Protein AF-A0A3N5F670-F1 (afdb_monomer)

Radius of gyration: 28.15 Å; Cα contacts (8 Å, |Δi|>4): 250; chains: 1; bounding box: 84×38×77 Å

Secondary structure (DSSP, 8-state):
--SS--SHHHHHHHHHHH--TT--EEEEHHHHHIIIII-TT--SSS----TTHHHHHHHHTTT-EEEEEE-EEEEEE-TTSSEEEE-TTSSS--HHHHHHHHHHHS--SSS--EEP-TT-TTHHHHHHHHHHHHHHHHHHHH-S-HHHHHHTTPPP-PPPPPPPPP----PPPP-PPP------------

Structure (mmCIF, N/CA/C/O backbone):
data_AF-A0A3N5F670-F1
#
_entry.id   AF-A0A3N5F670-F1
#
loop_
_atom_site.group_PDB
_atom_site.id
_atom_site.type_symbol
_atom_site.label_atom_id
_atom_site.label_alt_id
_atom_site.label_comp_id
_atom_site.label_asym_id
_atom_site.label_entity_id
_atom_site.label_seq_id
_atom_site.pdbx_PDB_ins_code
_atom_site.Cartn_x
_atom_site.Cartn_y
_atom_site.Cartn_z
_atom_site.occupancy
_atom_site.B_iso_or_equiv
_atom_site.auth_seq_id
_atom_site.auth_comp_id
_atom_site.auth_asym_id
_atom_site.auth_atom_id
_atom_site.pdbx_PDB_model_num
ATOM 1 N N . PRO A 1 1 ? -5.999 4.913 -9.124 1.00 81.12 1 PRO A N 1
ATOM 2 C CA . PRO A 1 1 ? -6.922 3.751 -9.182 1.00 81.12 1 PRO A CA 1
ATOM 3 C C . PRO A 1 1 ? -8.185 4.103 -9.971 1.00 81.12 1 PRO A C 1
ATOM 5 O O . PRO A 1 1 ? -8.549 5.274 -10.029 1.00 81.12 1 PRO A O 1
ATOM 8 N N . GLY A 1 2 ? -8.839 3.111 -10.578 1.00 83.31 2 GLY A N 1
ATOM 9 C CA . GLY A 1 2 ? -10.04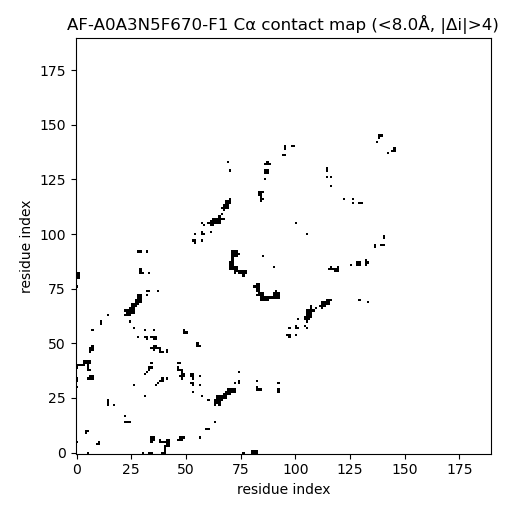2 3.313 -11.395 1.00 83.31 2 GLY A CA 1
ATOM 10 C C . GLY A 1 2 ? -11.355 3.506 -10.623 1.00 83.31 2 GLY A C 1
ATOM 11 O O . GLY A 1 2 ? -12.417 3.405 -11.230 1.00 83.31 2 GLY A O 1
ATOM 12 N N . PHE A 1 3 ? -11.307 3.747 -9.310 1.00 88.19 3 PHE A N 1
ATOM 13 C CA . PHE A 1 3 ? -12.486 3.772 -8.437 1.00 88.19 3 PHE A CA 1
ATOM 14 C C . PHE A 1 3 ? -13.116 5.161 -8.318 1.00 88.19 3 PHE A C 1
ATOM 16 O O . PHE A 1 3 ? -12.496 6.167 -8.661 1.00 88.19 3 PHE A O 1
ATOM 23 N N . VAL A 1 4 ? -14.352 5.206 -7.815 1.00 89.31 4 VAL A N 1
ATOM 24 C CA . VAL A 1 4 ? -15.093 6.455 -7.573 1.00 89.31 4 VAL A CA 1
ATOM 25 C C . VAL A 1 4 ? -14.625 7.180 -6.302 1.00 89.31 4 VAL A C 1
ATOM 27 O O . VAL A 1 4 ? -14.579 8.404 -6.283 1.00 89.31 4 VAL A O 1
ATOM 30 N N . PHE A 1 5 ? -14.201 6.441 -5.270 1.00 94.06 5 PHE A N 1
ATOM 31 C CA . PHE A 1 5 ? -13.727 6.996 -3.997 1.00 94.06 5 PHE A CA 1
ATOM 32 C C . PHE A 1 5 ? -12.209 6.827 -3.870 1.00 94.06 5 PHE A C 1
ATOM 34 O O . PHE A 1 5 ? -11.727 5.778 -3.449 1.00 94.06 5 PHE A O 1
ATOM 41 N N . ASN A 1 6 ? -11.452 7.859 -4.256 1.00 95.94 6 ASN A N 1
ATOM 42 C CA . ASN A 1 6 ? -9.979 7.851 -4.202 1.00 95.94 6 ASN A CA 1
ATOM 43 C C . ASN A 1 6 ? -9.392 8.858 -3.196 1.00 95.94 6 ASN A C 1
ATOM 45 O O . ASN A 1 6 ? -8.169 8.956 -3.067 1.00 95.94 6 ASN A O 1
ATOM 49 N N . ARG A 1 7 ? -10.225 9.654 -2.511 1.00 96.56 7 ARG A N 1
ATOM 50 C CA . ARG A 1 7 ? -9.743 10.594 -1.490 1.00 96.56 7 ARG A CA 1
ATOM 51 C C . ARG A 1 7 ? -9.461 9.836 -0.190 1.00 96.56 7 ARG A C 1
ATOM 53 O O . ARG A 1 7 ? -10.305 9.034 0.212 1.00 96.56 7 ARG A O 1
ATOM 60 N N . PRO A 1 8 ? -8.325 10.074 0.493 1.00 96.38 8 PRO A N 1
ATOM 61 C CA . PRO A 1 8 ? -8.057 9.464 1.794 1.00 96.38 8 PRO A CA 1
ATOM 62 C C . PRO A 1 8 ? -9.188 9.686 2.809 1.00 96.38 8 PRO A C 1
ATOM 64 O O . PRO A 1 8 ? -9.566 8.742 3.499 1.00 96.38 8 PRO A O 1
ATOM 67 N N . SER A 1 9 ? -9.751 10.896 2.872 1.00 96.06 9 SER A N 1
ATOM 68 C CA . SER A 1 9 ? -10.916 11.221 3.703 1.00 96.06 9 SER A CA 1
ATOM 69 C C . SER A 1 9 ? -12.144 10.370 3.369 1.00 96.06 9 SER A C 1
ATOM 71 O O . SER A 1 9 ? -12.668 9.722 4.269 1.00 96.06 9 SER A O 1
ATOM 73 N N . ASP A 1 10 ? -12.547 10.289 2.097 1.00 96.31 10 ASP A N 1
ATOM 74 C CA . ASP A 1 10 ? -13.691 9.468 1.668 1.00 96.31 10 ASP A CA 1
ATOM 75 C C . ASP A 1 10 ? -13.513 7.998 2.064 1.00 96.31 10 ASP A C 1
ATOM 77 O O . ASP A 1 10 ? -14.427 7.383 2.608 1.00 96.31 10 ASP A O 1
ATOM 81 N N . ILE A 1 11 ? -12.324 7.432 1.823 1.00 96.50 11 ILE A N 1
ATOM 82 C CA . ILE A 1 11 ? -12.015 6.034 2.152 1.00 96.50 11 ILE A CA 1
ATOM 83 C C . ILE A 1 11 ? -12.201 5.789 3.655 1.00 96.50 11 ILE A C 1
ATOM 85 O O . ILE A 1 11 ? -12.859 4.825 4.048 1.00 96.50 11 ILE A O 1
ATOM 89 N N . VAL A 1 12 ? -11.655 6.670 4.499 1.00 97.31 12 VAL A N 1
ATOM 90 C CA . VAL A 1 12 ? -11.791 6.571 5.960 1.00 97.31 12 VAL A CA 1
ATOM 91 C C . VAL A 1 12 ? -13.253 6.723 6.378 1.00 97.31 12 VAL A C 1
ATOM 93 O O . VAL A 1 12 ? -13.760 5.880 7.117 1.00 97.31 12 VAL A O 1
ATOM 96 N N . SER A 1 13 ? -13.955 7.734 5.861 1.00 97.25 13 SER A N 1
ATOM 97 C CA . SER A 1 13 ? -15.355 7.999 6.196 1.00 97.25 13 SER A CA 1
ATOM 98 C C . SER A 1 13 ? -16.289 6.862 5.789 1.00 97.25 13 SER A C 1
ATOM 100 O O . SER A 1 13 ? -17.207 6.553 6.540 1.00 97.25 13 SER A O 1
ATOM 102 N N . ILE A 1 14 ? -16.058 6.195 4.654 1.00 97.19 14 ILE A N 1
ATOM 103 C CA . ILE A 1 14 ? -16.858 5.032 4.236 1.00 97.19 14 ILE A CA 1
ATOM 104 C C . ILE A 1 14 ? -16.688 3.880 5.228 1.00 97.19 14 ILE A C 1
ATOM 106 O O . ILE A 1 14 ? -17.676 3.300 5.679 1.00 97.19 14 ILE A O 1
ATOM 110 N N . VAL A 1 15 ? -15.444 3.555 5.592 1.00 97.25 15 VAL A N 1
ATOM 111 C CA . VAL A 1 15 ? -15.161 2.474 6.548 1.00 97.25 15 VAL A CA 1
ATOM 112 C C . VAL A 1 15 ? -15.775 2.782 7.918 1.00 97.25 15 VAL A C 1
ATOM 114 O O . VAL A 1 15 ? -16.351 1.897 8.549 1.00 97.25 15 VAL A O 1
ATOM 117 N N . GLU A 1 16 ? -15.702 4.038 8.359 1.00 97.44 16 GLU A N 1
ATOM 118 C CA . GLU A 1 16 ? -16.303 4.500 9.614 1.00 97.44 16 GLU A CA 1
ATOM 119 C C . GLU A 1 16 ? -17.826 4.467 9.601 1.00 97.44 16 GLU A C 1
ATOM 121 O O . GLU A 1 16 ? -18.429 3.971 10.551 1.00 97.44 16 GLU A O 1
ATOM 126 N N . ALA A 1 17 ? -18.442 4.961 8.527 1.00 98.25 17 ALA A N 1
ATOM 127 C CA . ALA A 1 17 ? -19.890 5.039 8.399 1.00 98.25 17 ALA A CA 1
ATOM 128 C C . ALA A 1 17 ? -20.543 3.653 8.368 1.00 98.25 17 ALA A C 1
ATOM 130 O O . ALA A 1 17 ? -21.628 3.481 8.919 1.00 98.25 17 ALA A O 1
ATOM 131 N N . VAL A 1 18 ? -19.893 2.660 7.750 1.00 97.69 18 VAL A N 1
ATOM 132 C CA . VAL A 1 18 ? -20.400 1.280 7.762 1.00 97.69 18 VAL A CA 1
ATOM 133 C C . VAL A 1 18 ? -20.278 0.662 9.156 1.00 97.69 18 VAL A C 1
ATOM 135 O O . VAL A 1 18 ? -21.216 0.014 9.614 1.00 97.69 18 VAL A O 1
ATOM 138 N N . GLY A 1 19 ? -19.136 0.833 9.833 1.00 95.12 19 GLY A N 1
ATOM 139 C CA . GLY A 1 19 ? -18.974 0.481 11.251 1.00 95.12 19 GLY A CA 1
ATOM 140 C C . GLY A 1 19 ? -19.213 -0.994 11.620 1.00 95.12 19 GLY A C 1
ATOM 141 O O . GLY A 1 19 ? -19.378 -1.316 12.798 1.00 95.12 19 GLY A O 1
ATOM 142 N N . ALA A 1 20 ? -19.252 -1.905 10.644 1.00 95.44 20 ALA A N 1
ATOM 143 C CA . ALA A 1 20 ? -19.544 -3.319 10.862 1.00 95.44 20 ALA A CA 1
ATOM 144 C C . ALA A 1 20 ? -18.266 -4.127 11.132 1.00 95.44 20 ALA A C 1
ATOM 146 O O . ALA A 1 20 ? -17.247 -3.936 10.477 1.00 95.44 20 ALA A O 1
ATOM 147 N N . LYS A 1 21 ? -18.331 -5.095 12.057 1.00 91.44 21 LYS A N 1
ATOM 148 C CA . LYS A 1 21 ? -17.167 -5.907 12.478 1.00 91.44 21 LYS A CA 1
ATOM 149 C C . LYS A 1 21 ? -16.508 -6.706 11.345 1.00 91.44 21 LYS A C 1
ATOM 151 O O . LYS A 1 21 ? -15.336 -7.044 11.442 1.00 91.44 21 LYS A O 1
ATOM 156 N N . ASN A 1 22 ? -17.269 -7.054 10.313 1.00 92.44 22 ASN A N 1
ATOM 157 C CA . ASN A 1 22 ? -16.827 -7.825 9.150 1.00 92.44 22 ASN A CA 1
ATOM 158 C C . ASN A 1 22 ? -16.598 -6.952 7.906 1.00 92.44 22 ASN A C 1
ATOM 160 O O . ASN A 1 22 ? -16.361 -7.487 6.825 1.00 92.44 22 ASN A O 1
ATOM 164 N N . PHE A 1 23 ? -16.676 -5.629 8.048 1.00 95.81 23 PHE A N 1
ATOM 165 C CA . PHE A 1 23 ? -16.393 -4.678 6.986 1.00 95.81 23 PHE A CA 1
ATOM 166 C C . PHE A 1 23 ? -15.094 -3.931 7.290 1.00 95.81 23 PHE A C 1
ATOM 168 O O . PHE A 1 23 ? -14.841 -3.533 8.423 1.00 95.81 23 PHE A O 1
ATOM 175 N N . GLY A 1 24 ? -14.262 -3.740 6.273 1.00 96.19 24 GLY A N 1
ATOM 176 C CA . GLY A 1 24 ? -12.963 -3.098 6.411 1.00 96.19 24 GLY A CA 1
ATOM 177 C C . GLY A 1 24 ? -12.367 -2.742 5.057 1.00 96.19 24 GLY A C 1
ATOM 178 O O . GLY A 1 24 ? -12.929 -3.069 4.010 1.00 96.19 24 GLY A O 1
ATOM 179 N N . ALA A 1 25 ? -11.231 -2.055 5.090 1.00 97.25 25 ALA A N 1
ATOM 180 C CA . ALA A 1 25 ? -10.478 -1.705 3.899 1.00 97.25 25 ALA A CA 1
ATOM 181 C C . ALA A 1 25 ? -9.542 -2.847 3.485 1.00 97.25 25 ALA A C 1
ATOM 183 O O . ALA A 1 25 ? -8.769 -3.359 4.297 1.00 97.25 25 ALA A O 1
ATOM 184 N N . MET A 1 26 ? -9.538 -3.166 2.192 1.00 97.12 26 MET A N 1
ATOM 185 C CA . MET A 1 26 ? -8.423 -3.875 1.576 1.00 97.12 26 MET A CA 1
ATOM 186 C C . MET A 1 26 ? -7.329 -2.858 1.258 1.00 97.12 26 MET A C 1
ATOM 188 O O . MET A 1 26 ? -7.517 -1.975 0.421 1.00 97.12 26 MET A O 1
ATOM 192 N N . TYR A 1 27 ? -6.195 -2.964 1.942 1.00 98.00 27 TYR A N 1
ATOM 193 C CA . TYR A 1 27 ? -5.083 -2.050 1.745 1.00 98.00 27 TYR A CA 1
ATOM 194 C C . TYR A 1 27 ? -4.163 -2.571 0.639 1.00 98.00 27 TYR A C 1
ATOM 196 O O . TYR A 1 27 ? -3.343 -3.458 0.876 1.00 98.00 27 TYR A O 1
ATOM 204 N N . ASP A 1 28 ? -4.303 -2.013 -0.561 1.00 97.81 28 ASP A N 1
ATOM 205 C CA . ASP A 1 28 ? -3.384 -2.226 -1.681 1.00 97.81 28 ASP A CA 1
ATOM 206 C C . ASP A 1 28 ? -2.318 -1.120 -1.716 1.00 97.81 28 ASP A C 1
ATOM 208 O O . ASP A 1 28 ? -2.646 0.070 -1.731 1.00 97.81 28 ASP A O 1
ATOM 212 N N . THR A 1 29 ? -1.031 -1.483 -1.715 1.00 98.06 29 THR A N 1
ATOM 213 C CA . THR A 1 29 ? 0.064 -0.499 -1.642 1.00 98.06 29 THR A CA 1
ATOM 214 C C . THR A 1 29 ? 0.142 0.414 -2.864 1.00 98.06 29 THR A C 1
ATOM 216 O O . THR A 1 29 ? 0.437 1.601 -2.714 1.00 98.06 29 THR A O 1
ATOM 219 N N . CYS A 1 30 ? -0.155 -0.094 -4.058 1.00 97.25 30 CYS A N 1
ATOM 220 C CA . CYS A 1 30 ? -0.154 0.691 -5.287 1.00 97.25 30 CYS A CA 1
ATOM 221 C C . CYS A 1 30 ? -1.314 1.689 -5.290 1.00 97.25 30 CYS A C 1
ATOM 223 O O . CYS A 1 30 ? -1.123 2.887 -5.503 1.00 97.25 30 CYS A O 1
ATOM 225 N N . HIS A 1 31 ? -2.517 1.244 -4.944 1.00 97.12 31 HIS A N 1
ATOM 226 C CA . HIS A 1 31 ? -3.672 2.120 -4.858 1.00 97.12 31 HIS A CA 1
ATOM 227 C C . HIS A 1 31 ? -3.559 3.136 -3.726 1.00 97.12 31 HIS A C 1
ATOM 229 O O . HIS A 1 31 ? -3.881 4.302 -3.941 1.00 97.12 31 HIS A O 1
ATOM 235 N N . ALA A 1 32 ? -3.039 2.748 -2.563 1.00 97.75 32 ALA A N 1
ATOM 236 C CA . ALA A 1 32 ? -2.788 3.682 -1.473 1.00 97.75 32 ALA A CA 1
ATOM 237 C C . ALA A 1 32 ? -1.769 4.762 -1.869 1.00 97.75 32 ALA A C 1
ATOM 239 O O . ALA A 1 32 ? -1.972 5.932 -1.540 1.00 97.75 32 ALA A O 1
ATOM 240 N N . TYR A 1 33 ? -0.720 4.410 -2.625 1.00 98.06 33 TYR A N 1
ATOM 241 C CA . TYR A 1 33 ? 0.208 5.387 -3.202 1.00 98.06 33 TYR A CA 1
ATOM 242 C C . TYR A 1 33 ? -0.525 6.352 -4.144 1.00 98.06 33 TYR A C 1
ATOM 244 O O . TYR A 1 33 ? -0.442 7.572 -3.995 1.00 98.06 33 TYR A O 1
ATOM 252 N N . MET A 1 34 ? -1.326 5.823 -5.068 1.00 97.62 34 MET A N 1
ATOM 253 C CA . MET A 1 34 ? -2.062 6.654 -6.021 1.00 97.62 34 MET A CA 1
ATOM 254 C C . MET A 1 34 ? -3.111 7.554 -5.355 1.00 97.62 34 MET A C 1
ATOM 256 O O . MET A 1 34 ? -3.308 8.682 -5.801 1.00 97.62 34 MET A O 1
ATOM 260 N N . CYS A 1 35 ? -3.763 7.099 -4.284 1.00 97.38 35 CYS A N 1
ATOM 261 C CA . CYS A 1 35 ? -4.741 7.891 -3.538 1.00 97.38 35 CYS A CA 1
ATOM 262 C C . CYS A 1 35 ? -4.077 8.953 -2.658 1.00 97.38 35 CYS A C 1
ATOM 264 O O . CYS A 1 35 ? -4.464 10.114 -2.708 1.00 97.38 35 CYS A O 1
ATOM 266 N N . ALA A 1 36 ? -3.088 8.576 -1.846 1.00 97.38 36 ALA A N 1
ATOM 267 C CA . ALA A 1 36 ? -2.577 9.437 -0.781 1.00 97.38 36 ALA A CA 1
ATOM 268 C C . ALA A 1 36 ? -1.303 10.213 -1.148 1.00 97.38 36 ALA A C 1
ATOM 270 O O . ALA A 1 36 ? -1.009 11.211 -0.493 1.00 97.38 36 ALA A O 1
ATOM 271 N N . VAL A 1 37 ? -0.550 9.779 -2.165 1.00 97.25 37 VAL A N 1
ATOM 272 C CA . VAL A 1 37 ? 0.664 10.469 -2.646 1.00 97.25 37 VAL A CA 1
ATOM 273 C C . VAL A 1 37 ? 0.380 11.237 -3.931 1.00 97.25 37 VAL A C 1
ATOM 275 O O . VAL A 1 37 ? 0.709 12.416 -4.016 1.00 97.25 37 VAL A O 1
ATOM 278 N N . VAL A 1 38 ? -0.246 10.590 -4.919 1.00 97.19 38 VAL A N 1
ATOM 279 C CA . VAL A 1 38 ? -0.506 11.211 -6.232 1.00 97.19 38 VAL A CA 1
ATOM 280 C C . VAL A 1 38 ? -1.804 12.026 -6.241 1.00 97.19 38 VAL A C 1
ATOM 282 O O . VAL A 1 38 ? -1.891 13.030 -6.940 1.00 97.19 38 VAL A O 1
ATOM 285 N N . GLY A 1 39 ? -2.821 11.620 -5.474 1.00 96.00 39 GLY A N 1
ATOM 286 C CA . GLY A 1 39 ? -4.154 12.234 -5.535 1.00 96.00 39 GLY A CA 1
ATOM 287 C C . GLY A 1 39 ? -4.919 11.870 -6.816 1.00 96.00 39 GLY A C 1
ATOM 288 O O . GLY A 1 39 ? -5.725 12.650 -7.323 1.00 96.00 39 GLY A O 1
ATOM 289 N N . ALA A 1 40 ? -4.636 10.697 -7.385 1.00 95.56 40 ALA A N 1
ATOM 290 C CA . ALA A 1 40 ? -5.107 10.309 -8.705 1.00 95.56 40 ALA A CA 1
ATOM 291 C C . ALA A 1 40 ? -6.621 10.072 -8.745 1.00 95.56 40 ALA A C 1
ATOM 293 O O . ALA A 1 40 ? -7.170 9.334 -7.926 1.00 95.56 40 ALA A O 1
ATOM 294 N N . ARG A 1 41 ? -7.273 10.628 -9.775 1.00 93.81 41 ARG A N 1
ATOM 295 C CA . ARG A 1 41 ? -8.701 10.421 -10.082 1.00 93.81 41 ARG A CA 1
ATOM 296 C C . ARG A 1 41 ? -9.633 10.704 -8.896 1.00 93.81 41 ARG A C 1
ATOM 298 O O . ARG A 1 41 ? -10.630 10.012 -8.709 1.00 93.81 41 ARG A O 1
ATOM 305 N N . GLN A 1 42 ? -9.306 11.699 -8.081 1.00 95.19 42 GLN A N 1
ATOM 306 C CA . GLN A 1 42 ? -10.196 12.164 -7.025 1.00 95.19 42 GLN A CA 1
ATOM 307 C C . GLN A 1 42 ? -11.243 13.124 -7.594 1.00 95.19 42 GLN A C 1
ATOM 309 O O . GLN A 1 42 ? -10.924 14.007 -8.388 1.00 95.19 42 GLN A O 1
ATOM 314 N N . SER A 1 43 ? -12.493 12.950 -7.177 1.00 90.81 43 SER A N 1
ATOM 315 C CA . SER A 1 43 ? -13.610 13.841 -7.498 1.00 90.81 43 SER A CA 1
ATOM 316 C C . SE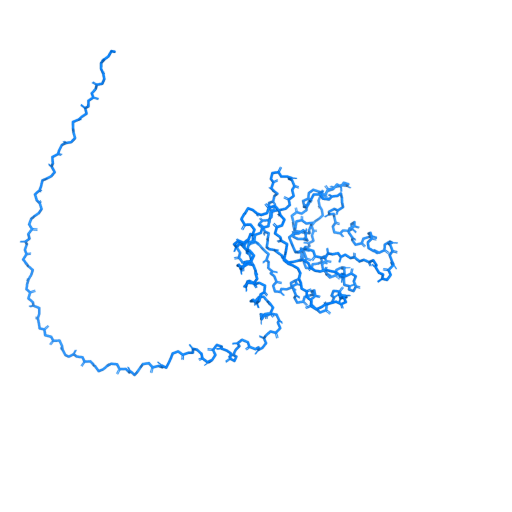R A 1 43 ? -14.003 14.692 -6.288 1.00 90.81 43 SER A C 1
ATOM 318 O O . SER A 1 43 ? -13.542 14.448 -5.177 1.00 90.81 43 SER A O 1
ATOM 320 N N . GLY A 1 44 ? -14.869 15.689 -6.489 1.00 86.06 44 GLY A N 1
ATOM 321 C CA . GLY A 1 44 ? -15.493 16.427 -5.381 1.00 86.06 44 GLY A CA 1
ATOM 322 C C . GLY A 1 44 ? -14.662 17.566 -4.779 1.00 86.06 44 GLY A C 1
ATOM 323 O O . GLY A 1 44 ? -15.046 18.099 -3.745 1.00 86.06 44 GLY A O 1
ATOM 324 N N . GLY A 1 45 ? -13.551 17.970 -5.405 1.00 87.88 45 GLY A N 1
ATOM 325 C CA . GLY A 1 45 ? -12.779 19.138 -4.972 1.00 87.88 45 GLY A CA 1
ATOM 326 C C . GLY A 1 45 ? -11.312 19.093 -5.386 1.00 87.88 45 GLY A C 1
ATOM 327 O O . GLY A 1 45 ? -10.919 18.302 -6.243 1.00 87.88 45 GLY A O 1
ATOM 328 N N . ALA A 1 46 ? -10.498 19.944 -4.754 1.00 92.31 46 ALA A N 1
ATOM 329 C CA . ALA A 1 46 ? -9.048 19.929 -4.925 1.00 92.31 46 ALA A CA 1
ATOM 330 C C . ALA A 1 46 ? -8.460 18.574 -4.480 1.00 92.31 46 ALA A C 1
ATOM 332 O O . ALA A 1 46 ? -8.936 18.023 -3.477 1.00 92.31 46 ALA A O 1
ATOM 333 N N . PRO A 1 47 ? -7.445 18.036 -5.183 1.00 93.50 47 PRO A N 1
ATOM 334 C CA . PRO A 1 47 ? -6.807 16.786 -4.797 1.00 93.50 47 PRO A CA 1
ATOM 335 C C . PRO A 1 47 ? -6.309 16.813 -3.348 1.00 93.50 47 PRO A C 1
ATOM 337 O O . PRO A 1 47 ? -5.682 17.769 -2.897 1.00 93.50 47 PRO A O 1
ATOM 340 N N . GLU A 1 48 ? -6.598 15.743 -2.626 1.00 95.31 48 GLU A N 1
ATOM 341 C CA . GLU A 1 48 ? -6.161 15.470 -1.270 1.00 95.31 48 GLU A CA 1
ATOM 342 C C . GLU A 1 48 ? -5.048 14.435 -1.284 1.00 95.31 48 GLU A C 1
ATOM 344 O O . GLU A 1 48 ? -5.263 13.244 -1.522 1.00 95.31 48 GLU A O 1
ATOM 349 N N . THR A 1 49 ? -3.852 14.914 -0.975 1.00 95.19 49 THR A N 1
ATOM 350 C CA . THR A 1 49 ? -2.698 14.090 -0.641 1.00 95.19 49 THR A CA 1
ATOM 351 C C . THR A 1 49 ? -2.437 14.188 0.860 1.00 95.19 49 THR A C 1
ATOM 353 O O . THR A 1 49 ? -2.860 15.130 1.533 1.00 95.19 49 THR A O 1
ATOM 356 N N . SER A 1 50 ? -1.776 13.181 1.423 1.00 88.44 50 SER A N 1
ATOM 357 C CA . SER A 1 50 ? -1.389 13.168 2.837 1.00 88.44 50 SER A CA 1
ATOM 358 C C . SER A 1 50 ? 0.092 13.510 2.978 1.00 88.44 50 SER A C 1
ATOM 360 O O . SER A 1 50 ? 0.903 13.111 2.144 1.00 88.44 50 SER A O 1
ATOM 362 N N . LYS A 1 51 ? 0.473 14.229 4.042 1.00 88.94 51 LYS A N 1
ATOM 363 C CA . LYS A 1 51 ? 1.868 14.649 4.265 1.00 88.94 51 LYS A CA 1
ATOM 364 C C . LYS A 1 51 ? 2.810 13.449 4.429 1.00 88.94 51 LYS A C 1
ATOM 366 O O . LYS A 1 51 ? 3.918 13.481 3.906 1.00 88.94 51 LYS A O 1
ATOM 371 N N . GLY A 1 52 ? 2.367 12.395 5.114 1.00 93.31 52 GLY A N 1
ATOM 372 C CA . GLY A 1 52 ? 3.032 11.088 5.172 1.00 93.31 52 GLY A CA 1
ATOM 373 C C . GLY A 1 52 ? 2.552 10.106 4.098 1.00 93.31 52 GLY A C 1
ATOM 374 O O . GLY A 1 52 ? 2.836 8.911 4.173 1.00 93.31 52 GLY A O 1
ATOM 375 N N . GLY A 1 53 ? 1.823 10.586 3.087 1.00 96.12 53 GLY A N 1
ATOM 376 C CA . GLY A 1 53 ? 1.393 9.801 1.938 1.00 96.12 53 GLY A CA 1
ATOM 377 C C . GLY A 1 53 ? 0.562 8.581 2.324 1.00 96.12 53 GLY A C 1
ATOM 378 O O . GLY A 1 53 ? -0.350 8.651 3.146 1.00 96.12 53 GLY A O 1
ATOM 379 N N . MET A 1 54 ? 0.893 7.438 1.730 1.00 97.12 54 MET A N 1
ATOM 380 C CA . MET A 1 54 ? 0.205 6.179 2.009 1.00 97.12 54 MET A CA 1
ATOM 381 C C . MET A 1 54 ? 0.369 5.721 3.471 1.00 97.12 54 MET A C 1
ATOM 383 O O . MET A 1 54 ? -0.558 5.149 4.028 1.00 97.12 54 MET A O 1
ATOM 387 N N . LEU A 1 55 ? 1.485 6.032 4.143 1.00 98.19 55 LEU A N 1
ATOM 388 C CA . LEU A 1 55 ? 1.656 5.674 5.556 1.00 98.19 55 LEU A CA 1
ATOM 389 C C . LEU A 1 55 ? 0.589 6.339 6.441 1.00 98.19 55 LEU A C 1
ATOM 391 O O . LEU A 1 55 ? 0.001 5.667 7.284 1.00 98.19 55 LEU A O 1
ATOM 395 N N . ASP A 1 56 ? 0.284 7.618 6.209 1.00 98.00 56 ASP A N 1
ATOM 396 C CA . ASP A 1 56 ? -0.782 8.323 6.936 1.00 98.00 56 ASP A CA 1
ATOM 397 C C . ASP A 1 56 ? -2.150 7.662 6.708 1.00 98.00 56 ASP A C 1
ATOM 399 O O . ASP A 1 56 ? -2.955 7.564 7.634 1.00 98.00 56 ASP A O 1
ATOM 403 N N . LEU A 1 57 ? -2.427 7.187 5.487 1.00 97.88 57 LEU A N 1
ATOM 404 C CA . LEU A 1 57 ? -3.667 6.466 5.192 1.00 97.88 57 LEU A CA 1
ATOM 405 C C . LEU A 1 57 ? -3.734 5.136 5.957 1.00 97.88 57 LEU A C 1
ATOM 407 O O . LEU A 1 57 ? -4.767 4.839 6.556 1.00 97.88 57 LEU A O 1
ATOM 411 N N . ALA A 1 58 ? -2.639 4.371 6.008 1.00 98.25 58 ALA A N 1
ATOM 412 C CA . ALA A 1 58 ? -2.566 3.154 6.820 1.00 98.25 58 ALA A CA 1
ATOM 413 C C . ALA A 1 58 ? -2.822 3.449 8.310 1.00 98.25 58 ALA A C 1
ATOM 415 O O . ALA A 1 58 ? -3.585 2.739 8.961 1.00 98.25 58 ALA A O 1
ATOM 416 N N . GLN A 1 59 ? -2.254 4.540 8.834 1.00 98.31 59 GLN A N 1
ATOM 417 C CA . GLN A 1 59 ? -2.445 4.967 10.223 1.00 98.31 59 GLN A CA 1
ATOM 418 C C . GLN A 1 59 ? -3.889 5.389 10.531 1.00 98.31 59 GLN A C 1
ATOM 420 O O . GLN A 1 59 ? -4.400 5.094 11.611 1.00 98.31 59 GLN A O 1
ATOM 425 N N . LYS A 1 60 ? -4.570 6.053 9.592 1.00 97.69 60 LYS A N 1
ATOM 426 C CA . LYS A 1 60 ? -5.992 6.414 9.731 1.00 97.69 60 LYS A CA 1
ATOM 427 C C . LYS A 1 60 ? -6.922 5.196 9.684 1.00 97.69 60 LYS A C 1
ATOM 429 O O . LYS A 1 60 ? -8.017 5.244 10.233 1.00 97.69 60 LYS A O 1
ATOM 434 N N . LEU A 1 61 ? -6.488 4.107 9.050 1.00 97.75 61 LEU A N 1
ATOM 435 C CA . LEU A 1 61 ? -7.249 2.862 8.901 1.00 97.75 61 LEU A CA 1
ATOM 436 C C . LEU A 1 61 ? -6.876 1.778 9.930 1.00 97.75 61 LEU A C 1
ATOM 438 O O . LEU A 1 61 ? -7.314 0.635 9.792 1.00 97.75 61 LEU A O 1
ATOM 442 N N . ARG A 1 62 ? -6.090 2.108 10.965 1.00 97.81 62 ARG A N 1
ATOM 443 C CA . ARG A 1 62 ? -5.679 1.159 12.015 1.00 97.81 62 ARG A CA 1
ATOM 444 C C . ARG A 1 62 ? -6.859 0.376 12.585 1.00 97.81 62 ARG A C 1
ATOM 446 O O . ARG A 1 62 ? -7.897 0.944 12.915 1.00 97.81 62 ARG A O 1
ATOM 453 N N . GLY A 1 63 ? -6.680 -0.933 12.721 1.00 96.50 63 GLY A N 1
ATOM 454 C CA . GLY A 1 63 ? -7.697 -1.857 13.223 1.00 96.50 63 GLY A CA 1
ATOM 455 C C . GLY A 1 63 ? -8.864 -2.119 12.265 1.00 96.50 63 GLY A C 1
ATOM 456 O O . GLY A 1 63 ? -9.761 -2.877 12.623 1.00 96.50 63 GLY A O 1
ATOM 457 N N . ARG A 1 64 ? -8.884 -1.500 11.076 1.00 97.31 64 ARG A N 1
ATOM 458 C CA . ARG A 1 64 ? -9.970 -1.618 10.08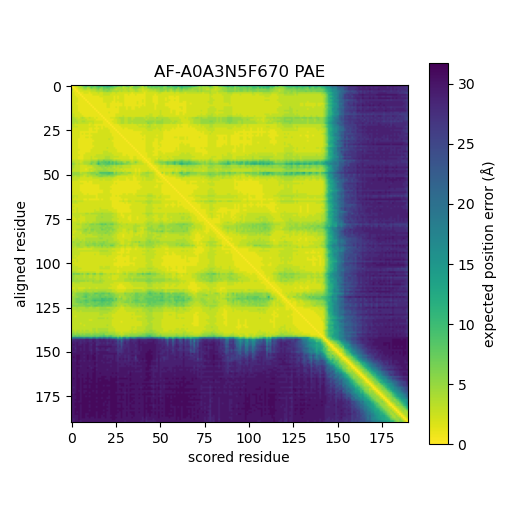9 1.00 97.31 64 ARG A CA 1
ATOM 459 C C . ARG A 1 64 ? -9.494 -2.106 8.719 1.00 97.31 64 ARG A C 1
ATOM 461 O O . ARG A 1 64 ? -10.275 -2.104 7.769 1.00 97.31 64 ARG A O 1
ATOM 468 N N . ILE A 1 65 ? -8.232 -2.517 8.598 1.00 98.00 65 ILE A N 1
ATOM 469 C CA . ILE A 1 65 ? -7.689 -3.145 7.391 1.00 98.00 65 ILE A CA 1
ATOM 470 C C . ILE A 1 65 ? -7.847 -4.655 7.541 1.00 98.00 65 ILE A C 1
ATOM 472 O O . ILE A 1 65 ? -7.219 -5.260 8.406 1.00 98.00 65 ILE A O 1
ATOM 476 N N . ASN A 1 66 ? -8.680 -5.265 6.703 1.00 95.81 66 ASN A N 1
ATOM 477 C CA . ASN A 1 66 ? -9.028 -6.687 6.800 1.00 95.81 66 ASN A CA 1
ATOM 478 C C . ASN A 1 66 ? -8.382 -7.563 5.715 1.00 95.81 66 ASN A C 1
ATOM 480 O O . ASN A 1 66 ? -8.497 -8.782 5.789 1.00 95.81 66 ASN A O 1
ATOM 484 N N . ALA A 1 67 ? -7.717 -6.952 4.734 1.00 97.12 67 ALA A N 1
ATOM 485 C CA . ALA A 1 67 ? -6.941 -7.627 3.703 1.00 97.12 67 ALA A CA 1
ATOM 486 C C . ALA A 1 67 ? -5.796 -6.722 3.232 1.00 97.12 67 ALA A C 1
ATOM 488 O O . ALA A 1 67 ? -5.918 -5.495 3.234 1.00 97.12 67 ALA A O 1
ATOM 489 N N . ILE A 1 68 ? -4.681 -7.324 2.814 1.00 98.06 68 ILE A N 1
ATOM 490 C CA . ILE A 1 68 ? -3.487 -6.600 2.365 1.00 98.06 68 ILE A CA 1
ATOM 491 C C . ILE A 1 68 ? -3.049 -7.129 0.998 1.00 98.06 68 ILE A C 1
ATOM 493 O O . ILE A 1 68 ? -2.799 -8.328 0.829 1.00 98.06 68 ILE A O 1
ATOM 497 N N . GLN A 1 69 ? -2.914 -6.207 0.046 1.00 97.56 69 GLN A N 1
ATOM 498 C CA . GLN A 1 69 ? -2.304 -6.431 -1.260 1.00 97.56 69 GLN A CA 1
ATOM 499 C C . GLN A 1 69 ? -1.009 -5.621 -1.362 1.00 97.56 69 GLN A C 1
ATOM 501 O O . GLN A 1 69 ? -0.942 -4.456 -0.962 1.00 97.56 69 GLN A O 1
ATOM 506 N N . ILE A 1 70 ? 0.044 -6.260 -1.862 1.00 97.31 70 ILE A N 1
ATOM 507 C CA . ILE A 1 70 ? 1.358 -5.651 -2.023 1.00 97.31 70 ILE A CA 1
ATOM 508 C C . ILE A 1 70 ? 1.801 -5.708 -3.479 1.00 97.31 70 ILE A C 1
ATOM 510 O O . ILE A 1 70 ? 1.837 -6.763 -4.108 1.00 97.31 70 ILE A O 1
ATOM 514 N N . ILE A 1 71 ? 2.195 -4.552 -3.990 1.00 96.94 71 ILE A N 1
ATOM 515 C CA . ILE A 1 71 ? 2.850 -4.372 -5.282 1.00 96.94 71 ILE A CA 1
ATOM 516 C C . ILE A 1 71 ? 3.476 -2.977 -5.348 1.00 96.94 71 ILE A C 1
ATOM 518 O O . ILE A 1 71 ? 3.016 -2.050 -4.675 1.00 96.94 71 ILE A O 1
ATOM 522 N N . ASP A 1 72 ? 4.558 -2.830 -6.107 1.00 96.50 72 ASP A N 1
ATOM 523 C CA . ASP A 1 72 ? 5.208 -1.533 -6.304 1.00 96.50 72 ASP A CA 1
ATOM 524 C C . ASP A 1 72 ? 4.447 -0.690 -7.337 1.00 96.50 72 ASP A C 1
ATOM 526 O O . ASP A 1 72 ? 3.697 -1.218 -8.161 1.00 96.50 72 ASP A O 1
ATOM 530 N N . CYS A 1 73 ? 4.636 0.626 -7.290 1.00 95.06 73 CYS A N 1
ATOM 531 C CA . CYS A 1 73 ? 3.939 1.582 -8.146 1.00 95.06 73 CYS A CA 1
ATOM 532 C C . CYS A 1 73 ? 4.880 2.701 -8.582 1.00 95.06 73 CYS A C 1
ATOM 534 O O . CYS A 1 73 ? 5.660 3.226 -7.785 1.00 95.06 73 CYS A O 1
ATOM 536 N N . ASP A 1 74 ? 4.798 3.087 -9.853 1.00 94.75 74 ASP A N 1
ATOM 537 C CA . ASP A 1 74 ? 5.558 4.202 -10.423 1.00 94.75 74 ASP A CA 1
ATOM 538 C C . ASP A 1 74 ? 4.805 5.538 -10.376 1.00 94.75 74 ASP A C 1
ATOM 540 O O . ASP A 1 74 ? 5.359 6.565 -10.764 1.00 94.75 74 ASP A O 1
ATOM 544 N N . GLY A 1 75 ? 3.584 5.560 -9.844 1.00 95.31 75 GLY A N 1
ATOM 545 C CA . GLY A 1 75 ? 2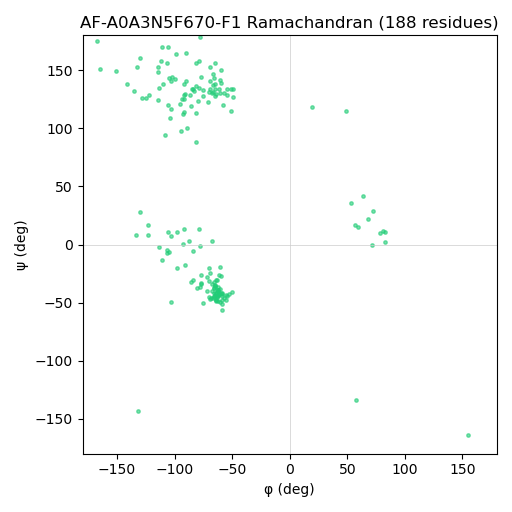.760 6.761 -9.737 1.00 95.31 75 GLY A CA 1
ATOM 546 C C . GLY A 1 75 ? 1.975 7.111 -11.003 1.00 95.31 75 GLY A C 1
ATOM 547 O O . GLY A 1 75 ? 1.277 8.123 -11.001 1.00 95.31 75 GLY A O 1
ATOM 548 N N . GLU A 1 76 ? 2.069 6.301 -12.058 1.00 95.06 76 GLU A N 1
ATOM 549 C CA . GLU A 1 76 ? 1.401 6.554 -13.332 1.00 95.06 76 GLU A CA 1
ATOM 550 C C . GLU A 1 76 ? 0.099 5.751 -13.470 1.00 95.06 76 GLU A C 1
ATOM 552 O O . GLU A 1 76 ? -0.165 4.787 -12.738 1.00 95.06 76 GLU A O 1
ATOM 557 N N . LEU A 1 77 ? -0.732 6.164 -14.430 1.00 93.81 77 LEU A N 1
ATOM 558 C CA . LEU A 1 77 ? -1.898 5.403 -14.873 1.00 93.81 77 LEU A CA 1
ATOM 559 C C . LEU A 1 77 ? -1.598 4.705 -16.208 1.00 93.81 77 LEU A C 1
ATOM 561 O O . LEU A 1 77 ? -0.981 5.299 -17.090 1.00 93.81 77 LEU A O 1
ATOM 565 N N . ASN A 1 78 ? -2.072 3.471 -16.364 1.00 90.69 78 ASN A N 1
ATOM 566 C CA . ASN A 1 78 ? -2.034 2.723 -17.617 1.00 90.69 78 ASN A CA 1
ATOM 567 C C . ASN A 1 78 ? -3.142 3.178 -18.591 1.00 90.69 78 ASN A C 1
ATOM 569 O O . ASN A 1 78 ? -3.972 4.036 -18.277 1.00 90.69 78 ASN A O 1
ATOM 573 N N . GLU A 1 79 ? -3.189 2.577 -19.777 1.00 89.88 79 GLU A N 1
ATOM 574 C CA . GLU A 1 79 ? -4.160 2.860 -20.840 1.00 89.88 79 GLU A CA 1
ATOM 575 C C . GLU A 1 79 ? -5.624 2.607 -20.442 1.00 89.88 79 GLU A C 1
ATOM 577 O O . GLU A 1 79 ? -6.539 3.164 -21.047 1.00 89.88 79 GLU A O 1
ATOM 582 N N . HIS A 1 80 ? -5.863 1.815 -19.394 1.00 88.19 80 HIS A N 1
ATOM 583 C CA . HIS A 1 80 ? -7.191 1.584 -18.821 1.00 88.19 80 HIS A CA 1
ATOM 584 C C . HIS A 1 80 ? -7.565 2.628 -17.756 1.00 88.19 80 HIS A C 1
ATOM 586 O O . HIS A 1 80 ? -8.618 2.542 -17.119 1.00 88.19 80 HIS A O 1
ATOM 592 N N . GLY A 1 81 ? -6.703 3.624 -17.534 1.00 88.56 81 GLY A N 1
ATOM 593 C CA . GLY A 1 81 ? -6.891 4.666 -16.534 1.00 88.56 81 GLY A CA 1
ATOM 594 C C . GLY A 1 81 ? -6.802 4.146 -15.098 1.00 88.56 81 GLY A C 1
ATOM 595 O O . GLY A 1 81 ? -7.347 4.780 -14.189 1.00 88.56 81 GLY A O 1
ATOM 596 N N . THR A 1 82 ? -6.158 2.999 -14.872 1.00 88.94 82 THR A N 1
ATOM 597 C CA . THR A 1 82 ? -5.863 2.479 -13.530 1.00 88.94 82 THR A CA 1
ATOM 598 C C . THR A 1 82 ? -4.365 2.528 -13.250 1.00 88.94 82 THR A C 1
ATOM 600 O O . THR A 1 82 ? -3.587 2.879 -14.121 1.00 88.94 82 THR A O 1
ATOM 603 N N . SER A 1 83 ? -3.960 2.283 -12.010 1.00 91.69 83 SER A N 1
ATOM 604 C CA . SER A 1 83 ? -2.562 2.391 -11.586 1.00 91.69 83 SER A CA 1
ATOM 605 C C . SER A 1 83 ? -1.670 1.346 -12.243 1.00 91.69 83 SER A C 1
ATOM 607 O O . SER A 1 83 ? -2.116 0.223 -12.457 1.00 91.69 83 SER A O 1
ATOM 609 N N . THR A 1 84 ? -0.414 1.701 -12.499 1.00 92.19 84 THR A N 1
ATOM 610 C CA . THR A 1 84 ? 0.576 0.767 -13.039 1.00 92.19 84 THR A CA 1
ATOM 611 C C . THR A 1 84 ? 1.262 -0.023 -11.926 1.00 92.19 84 THR A C 1
ATOM 613 O O . THR A 1 84 ? 1.803 0.549 -10.974 1.00 92.19 84 THR A O 1
ATOM 616 N N . HIS A 1 85 ? 1.281 -1.343 -12.079 1.00 93.44 85 HIS A N 1
ATOM 617 C CA . HIS A 1 85 ? 1.894 -2.292 -11.156 1.00 93.44 85 HIS A CA 1
ATOM 618 C C . HIS A 1 85 ? 3.336 -2.573 -11.566 1.00 93.44 85 HIS A C 1
ATOM 620 O O . HIS A 1 85 ? 3.638 -2.716 -12.746 1.00 93.44 85 HIS A O 1
ATOM 626 N N . LYS A 1 86 ? 4.257 -2.635 -10.603 1.00 93.69 86 LYS A N 1
ATOM 627 C CA . LYS A 1 86 ? 5.682 -2.869 -10.868 1.00 93.69 86 LYS A CA 1
ATOM 628 C C . LYS A 1 86 ? 6.252 -3.938 -9.952 1.00 93.69 86 LYS A C 1
ATOM 630 O O . LYS A 1 86 ? 5.809 -4.136 -8.822 1.00 93.69 86 LYS A O 1
ATOM 635 N N . VAL A 1 87 ? 7.291 -4.613 -10.439 1.00 92.94 87 VAL A N 1
ATOM 636 C CA . VAL A 1 87 ? 8.081 -5.539 -9.619 1.00 92.94 87 VAL A CA 1
ATOM 637 C C . VAL A 1 87 ? 8.684 -4.775 -8.436 1.00 92.94 87 VAL A C 1
ATOM 639 O O . VAL A 1 87 ? 9.172 -3.658 -8.604 1.00 92.94 87 VAL A O 1
ATOM 642 N N . PHE A 1 88 ? 8.678 -5.377 -7.246 1.00 94.12 88 PHE A N 1
ATOM 643 C CA . PHE A 1 88 ? 9.196 -4.743 -6.029 1.00 94.12 88 PHE A CA 1
ATOM 644 C C . PHE A 1 88 ? 10.607 -4.170 -6.186 1.00 94.12 88 PHE A C 1
ATOM 646 O O . PHE A 1 88 ? 11.516 -4.851 -6.667 1.00 94.12 88 PHE A O 1
ATOM 653 N N . GLY A 1 89 ? 10.788 -2.936 -5.711 1.00 90.06 89 GLY A N 1
ATOM 654 C CA . GLY A 1 89 ? 12.076 -2.245 -5.693 1.00 90.06 89 GLY A CA 1
ATOM 655 C C . GLY A 1 89 ? 12.476 -1.667 -7.048 1.00 90.06 89 GLY A C 1
ATOM 656 O O . GLY A 1 89 ? 13.623 -1.254 -7.214 1.00 90.06 89 GLY A O 1
ATOM 657 N N . THR A 1 90 ? 11.560 -1.658 -8.020 1.00 91.81 90 THR A N 1
ATOM 658 C CA . THR A 1 90 ? 11.789 -1.068 -9.346 1.00 91.81 90 THR A CA 1
ATOM 659 C 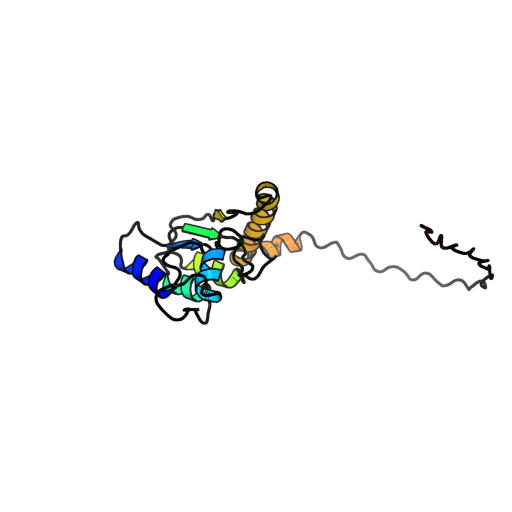C . THR A 1 90 ? 11.047 0.250 -9.544 1.00 91.81 90 THR A C 1
ATOM 661 O O . THR A 1 90 ? 11.257 0.897 -10.570 1.00 91.81 90 THR A O 1
ATOM 664 N N . ALA A 1 91 ? 10.215 0.665 -8.581 1.00 93.44 91 ALA A N 1
ATOM 665 C CA . ALA A 1 91 ? 9.443 1.896 -8.666 1.00 93.44 91 ALA A CA 1
ATOM 666 C C . ALA A 1 91 ? 9.558 2.757 -7.390 1.00 93.44 91 ALA A C 1
ATOM 668 O O . ALA A 1 91 ? 10.664 2.925 -6.873 1.00 93.44 91 ALA A O 1
ATOM 669 N N . LYS A 1 92 ? 8.477 3.424 -6.961 1.00 95.88 92 LYS A N 1
ATOM 670 C CA . LYS A 1 92 ? 8.548 4.586 -6.054 1.00 95.88 92 LYS A CA 1
ATOM 671 C C . LYS A 1 92 ? 8.146 4.302 -4.603 1.00 95.88 92 LYS A C 1
ATOM 673 O O . LYS A 1 92 ? 8.272 5.209 -3.778 1.00 95.88 92 LYS A O 1
ATOM 678 N N . ILE A 1 93 ? 7.638 3.115 -4.266 1.00 96.88 93 ILE A N 1
ATOM 679 C CA . ILE A 1 93 ? 7.109 2.867 -2.917 1.00 96.88 93 ILE A CA 1
ATOM 680 C C . ILE A 1 93 ? 8.241 2.595 -1.913 1.00 96.88 93 ILE A C 1
ATOM 682 O O . ILE A 1 93 ? 9.003 1.637 -2.045 1.00 96.88 93 ILE A O 1
ATOM 686 N N . ASP A 1 94 ? 8.291 3.394 -0.842 1.00 94.88 94 ASP A N 1
ATOM 687 C CA . ASP A 1 94 ? 9.092 3.102 0.352 1.00 94.88 94 ASP A CA 1
ATOM 688 C C . ASP A 1 94 ? 8.339 2.115 1.260 1.00 94.88 94 ASP A C 1
ATOM 690 O O . ASP A 1 94 ? 7.536 2.487 2.119 1.00 94.88 94 ASP A O 1
ATOM 694 N N . PHE A 1 95 ? 8.545 0.821 1.015 1.00 96.75 95 PHE A N 1
ATOM 695 C CA . PHE A 1 95 ? 7.804 -0.252 1.683 1.00 96.75 95 PHE A CA 1
ATOM 696 C C . PHE A 1 95 ? 8.041 -0.383 3.196 1.00 96.75 95 PHE A C 1
ATOM 698 O O . PHE A 1 95 ? 7.058 -0.600 3.908 1.00 96.75 95 PHE A O 1
ATOM 705 N N . PRO A 1 96 ? 9.280 -0.324 3.733 1.00 95.56 96 PRO A N 1
ATOM 706 C CA . PRO A 1 96 ? 9.531 -0.706 5.121 1.00 95.56 96 PRO A CA 1
ATOM 707 C C . PRO A 1 96 ? 8.689 0.041 6.166 1.00 95.56 96 PRO A C 1
ATOM 709 O O . PRO A 1 96 ? 8.180 -0.633 7.063 1.00 95.56 96 PRO A O 1
ATOM 712 N N . PRO A 1 97 ? 8.490 1.374 6.100 1.00 96.56 97 PRO A N 1
ATOM 713 C CA . PRO A 1 97 ? 7.626 2.066 7.056 1.00 96.56 97 PRO A CA 1
ATOM 714 C C . PRO A 1 97 ? 6.167 1.605 6.975 1.00 96.56 97 PRO A C 1
ATOM 716 O O . PRO A 1 97 ? 5.552 1.327 8.002 1.00 96.56 97 PRO A O 1
ATOM 719 N N . VAL A 1 98 ? 5.632 1.464 5.759 1.00 97.44 98 VAL A N 1
ATOM 720 C CA . VAL A 1 98 ? 4.230 1.082 5.539 1.00 97.44 98 VAL A CA 1
ATOM 721 C C . VAL A 1 98 ? 3.981 -0.358 5.966 1.00 97.44 98 VAL A C 1
ATOM 723 O O . VAL A 1 98 ? 3.022 -0.628 6.678 1.00 97.44 98 VAL A O 1
ATOM 726 N N . LEU A 1 99 ? 4.854 -1.295 5.594 1.00 96.94 99 LEU A N 1
ATOM 727 C CA . LEU A 1 99 ? 4.678 -2.700 5.961 1.00 96.94 99 LEU A CA 1
ATOM 728 C C . LEU A 1 99 ? 4.827 -2.931 7.469 1.00 96.94 99 LEU A C 1
ATOM 730 O O . LEU A 1 99 ? 4.113 -3.764 8.021 1.00 96.94 99 LEU A O 1
ATOM 734 N N . LYS A 1 100 ? 5.697 -2.174 8.154 1.00 96.38 100 LYS A N 1
ATOM 735 C CA . LYS A 1 100 ? 5.771 -2.196 9.625 1.00 96.38 100 LYS A CA 1
ATOM 736 C C . LYS A 1 100 ? 4.466 -1.718 10.259 1.00 96.38 100 LYS A C 1
ATOM 738 O O . LYS A 1 100 ? 3.982 -2.353 11.189 1.00 96.38 100 LYS A O 1
ATOM 743 N N . GLU A 1 101 ? 3.892 -0.634 9.742 1.00 97.56 101 GLU A N 1
ATOM 744 C CA . GLU A 1 101 ? 2.607 -0.105 10.205 1.00 97.56 101 GLU A CA 1
ATOM 745 C C . GLU A 1 101 ? 1.467 -1.108 9.981 1.00 97.56 101 GLU A C 1
ATOM 747 O O . GLU A 1 101 ? 0.728 -1.421 10.913 1.00 97.56 101 GLU A O 1
ATOM 752 N N . LEU A 1 102 ? 1.366 -1.675 8.776 1.00 97.25 102 LEU A N 1
ATOM 753 C CA . LEU A 1 102 ? 0.346 -2.669 8.438 1.00 97.25 102 LEU A CA 1
ATOM 754 C C . LEU A 1 102 ? 0.482 -3.936 9.285 1.00 97.25 102 LEU A C 1
ATOM 756 O O . LEU A 1 102 ? -0.517 -4.448 9.790 1.00 97.25 102 LEU A O 1
ATOM 760 N N . SER A 1 103 ? 1.703 -4.435 9.479 1.00 94.56 103 SER A N 1
ATOM 761 C CA . SER A 1 103 ? 1.920 -5.630 10.291 1.00 94.56 103 SER A CA 1
ATOM 762 C C . SER A 1 103 ? 1.565 -5.411 11.760 1.00 94.56 103 SER A C 1
ATOM 764 O O . SER A 1 103 ? 1.045 -6.331 12.386 1.00 94.56 103 SER A O 1
ATOM 766 N N . ALA A 1 104 ? 1.852 -4.233 12.314 1.00 95.06 104 ALA A N 1
ATOM 767 C CA . ALA A 1 104 ? 1.592 -3.954 13.721 1.00 95.06 104 ALA A CA 1
ATOM 768 C C . ALA A 1 104 ? 0.125 -3.590 13.993 1.00 95.06 104 ALA A C 1
ATOM 770 O O . ALA A 1 104 ? -0.404 -3.965 15.035 1.00 95.06 104 ALA A O 1
ATOM 771 N N . ASN A 1 105 ? -0.525 -2.854 13.081 1.00 97.44 105 ASN A N 1
ATOM 772 C CA . ASN A 1 105 ? -1.762 -2.138 13.402 1.00 97.44 105 ASN A CA 1
ATOM 773 C C . ASN A 1 105 ? -2.902 -2.296 12.379 1.00 97.44 105 ASN A C 1
ATOM 775 O O . ASN A 1 105 ? -3.913 -1.607 12.510 1.00 97.44 105 ASN A O 1
ATOM 779 N N . SER A 1 106 ? -2.794 -3.165 11.366 1.00 96.00 106 SER A N 1
ATOM 780 C CA . SER A 1 106 ? -3.869 -3.326 10.365 1.00 96.00 106 SER A CA 1
ATOM 781 C C . SER A 1 106 ? -5.204 -3.762 10.977 1.00 96.00 106 SER A C 1
ATOM 783 O O . SER A 1 106 ? -6.248 -3.230 10.607 1.00 96.00 106 SER A O 1
ATOM 785 N N . GLY A 1 107 ? -5.173 -4.693 11.935 1.00 91.06 107 GLY A N 1
ATOM 786 C CA . GLY A 1 107 ? -6.364 -5.434 12.367 1.00 91.06 107 GLY A CA 1
ATOM 787 C C . GLY A 1 107 ? -6.717 -6.599 11.435 1.00 91.06 107 GLY A C 1
ATOM 788 O O . GLY A 1 107 ? -7.800 -7.167 11.553 1.00 91.06 107 GLY A O 1
ATOM 789 N N . CYS A 1 108 ? -5.810 -6.958 10.520 1.00 94.31 108 CYS A N 1
ATOM 790 C CA . CYS A 1 108 ? -6.009 -8.042 9.572 1.00 94.31 108 CYS A CA 1
ATOM 791 C C . CYS A 1 108 ? -6.106 -9.388 10.317 1.00 94.31 108 CYS A C 1
ATOM 793 O O . CYS A 1 108 ? -5.216 -9.698 11.112 1.00 94.31 108 CYS A O 1
ATOM 795 N N . PRO A 1 109 ? -7.147 -10.210 10.083 1.00 93.19 109 PRO A N 1
ATOM 796 C CA . PRO A 1 109 ? -7.342 -11.464 10.814 1.00 93.19 109 PRO A CA 1
ATOM 797 C C . PRO A 1 109 ? -6.440 -12.608 10.322 1.00 93.19 109 PRO A C 1
ATOM 799 O O . PRO A 1 109 ? -6.527 -13.717 10.846 1.00 93.19 109 PRO A O 1
ATOM 802 N N . HIS A 1 110 ? -5.611 -12.368 9.304 1.00 93.44 110 HIS A N 1
ATOM 803 C CA . HIS A 1 110 ? -4.754 -13.368 8.675 1.00 93.44 110 HIS A CA 1
ATOM 804 C C . HIS A 1 110 ? -3.301 -12.896 8.544 1.00 93.44 110 HIS A C 1
ATOM 806 O O . HIS A 1 110 ? -3.010 -11.701 8.562 1.00 93.44 110 HIS A O 1
ATOM 812 N N . ASP A 1 111 ? -2.389 -13.852 8.373 1.00 92.50 111 ASP A N 1
ATOM 813 C CA . ASP A 1 111 ? -0.931 -13.681 8.409 1.00 92.50 111 ASP A CA 1
ATOM 814 C C . ASP A 1 111 ? -0.253 -13.740 7.026 1.00 92.50 111 ASP A C 1
ATOM 816 O O . ASP A 1 111 ? 0.972 -13.784 6.921 1.00 92.50 111 ASP A O 1
ATOM 820 N N . TRP A 1 112 ? -1.040 -13.716 5.951 1.00 94.12 112 TRP A N 1
ATOM 821 C CA . TRP A 1 112 ? -0.555 -13.707 4.572 1.00 94.12 112 TRP A CA 1
ATOM 822 C C . TRP A 1 112 ? -0.837 -12.383 3.853 1.00 94.12 112 TRP A C 1
ATOM 824 O O . TRP A 1 112 ? -1.754 -11.638 4.200 1.00 94.12 112 TRP A O 1
ATOM 834 N N . TRP A 1 113 ? -0.054 -12.115 2.806 1.00 96.12 113 TRP A N 1
ATOM 835 C CA . TRP A 1 113 ? -0.270 -11.017 1.861 1.00 96.12 113 TRP A CA 1
ATOM 836 C C . TRP A 1 113 ? -0.585 -11.563 0.474 1.00 96.12 113 TRP A C 1
ATOM 838 O O . TRP A 1 113 ? -0.115 -12.639 0.101 1.00 96.12 113 TRP A O 1
ATOM 848 N N . THR A 1 114 ? -1.324 -10.788 -0.314 1.00 96.94 114 THR A N 1
ATOM 849 C CA . THR A 1 114 ? -1.510 -11.059 -1.746 1.00 96.94 114 THR A CA 1
ATOM 850 C C . THR A 1 114 ? -0.586 -10.172 -2.569 1.00 96.94 114 THR A C 1
ATOM 852 O O . THR A 1 114 ? -0.385 -9.011 -2.228 1.00 96.94 114 THR A O 1
ATOM 855 N N . ILE A 1 115 ? -0.028 -10.703 -3.656 1.00 96.56 115 ILE A N 1
ATOM 856 C CA . ILE A 1 115 ? 0.694 -9.904 -4.652 1.00 96.56 115 ILE A CA 1
ATOM 857 C C . ILE A 1 115 ? -0.290 -9.559 -5.766 1.00 96.56 115 ILE A C 1
ATOM 859 O O . ILE A 1 115 ? -0.826 -10.474 -6.392 1.00 96.56 115 ILE A O 1
ATOM 863 N N . ASP A 1 116 ? -0.510 -8.270 -6.016 1.00 93.56 116 ASP A N 1
ATOM 864 C CA . ASP A 1 116 ? -1.361 -7.814 -7.118 1.00 93.56 116 ASP A CA 1
ATOM 865 C C . ASP A 1 116 ? -0.517 -7.577 -8.383 1.00 93.56 116 ASP A C 1
ATOM 867 O O . ASP A 1 116 ? 0.511 -6.913 -8.343 1.00 93.56 116 ASP A O 1
ATOM 871 N N . LEU A 1 117 ? -0.921 -8.153 -9.513 1.00 91.12 117 LEU A N 1
ATOM 872 C CA . LEU A 1 117 ? -0.278 -7.995 -10.828 1.00 91.12 117 LEU A CA 1
ATOM 873 C C . LEU A 1 117 ? -1.315 -7.628 -11.901 1.00 91.12 117 LEU A C 1
ATOM 875 O O . LEU A 1 117 ? -1.173 -7.992 -13.070 1.00 91.12 117 LEU A O 1
ATOM 879 N N . CYS A 1 118 ? -2.398 -6.964 -11.496 1.00 88.25 118 CYS A N 1
ATOM 880 C CA . CYS A 1 118 ? -3.493 -6.578 -12.372 1.00 88.25 118 CYS A CA 1
ATOM 881 C C . CYS A 1 118 ? -2.998 -5.760 -13.578 1.00 88.25 118 CYS A C 1
ATOM 883 O O . CYS A 1 118 ? -2.274 -4.782 -13.419 1.00 88.25 118 CYS A O 1
ATOM 885 N N . PHE A 1 119 ? -3.397 -6.171 -14.787 1.00 84.06 119 PHE A N 1
ATOM 886 C CA . PHE A 1 119 ? -2.987 -5.564 -16.065 1.00 84.06 119 PHE A CA 1
ATOM 887 C C . PHE A 1 119 ? -1.469 -5.510 -16.315 1.00 84.06 119 PHE A C 1
ATOM 889 O O . PHE A 1 119 ? -1.024 -4.774 -17.190 1.00 84.06 119 PHE A O 1
ATOM 896 N N . GLU A 1 120 ? -0.664 -6.288 -15.585 1.00 84.00 120 GLU A N 1
ATOM 897 C CA . GLU A 1 120 ? 0.780 -6.306 -15.799 1.00 84.00 120 GLU A CA 1
ATOM 898 C C . GLU A 1 120 ? 1.163 -7.291 -16.912 1.00 84.00 120 GLU A C 1
ATOM 900 O O . GLU A 1 120 ? 0.985 -8.511 -16.801 1.00 84.00 120 GLU A O 1
ATOM 905 N N . ASP A 1 121 ? 1.774 -6.764 -17.974 1.00 85.81 121 ASP A N 1
ATOM 906 C CA . ASP A 1 121 ? 2.269 -7.570 -19.087 1.00 85.81 121 ASP A CA 1
ATOM 907 C C . ASP A 1 121 ? 3.269 -8.625 -18.611 1.00 85.81 121 ASP A C 1
ATOM 909 O O . ASP A 1 121 ? 4.242 -8.327 -17.914 1.00 85.81 121 ASP A O 1
ATOM 913 N N . GLY A 1 122 ? 3.072 -9.880 -19.015 1.00 88.38 122 GLY A N 1
ATOM 914 C CA . GLY A 1 122 ? 3.942 -10.970 -18.574 1.00 88.38 122 GLY A CA 1
ATOM 915 C C . GLY A 1 122 ? 3.870 -11.207 -17.061 1.00 88.38 122 GLY A C 1
ATOM 916 O O . GLY A 1 122 ? 4.899 -11.443 -16.425 1.00 88.38 122 GLY A O 1
ATOM 917 N N . ALA A 1 123 ? 2.667 -11.163 -16.480 1.00 87.62 123 ALA A N 1
ATOM 918 C CA . ALA A 1 123 ? 2.440 -11.409 -15.056 1.00 87.62 123 ALA A CA 1
ATOM 919 C C . ALA A 1 123 ? 3.106 -12.703 -14.553 1.00 87.62 123 ALA A C 1
ATOM 921 O O . ALA A 1 123 ? 3.725 -12.689 -13.495 1.00 87.62 123 ALA A O 1
ATOM 922 N N . TRP A 1 124 ? 3.069 -13.793 -15.329 1.00 88.00 124 TRP A N 1
ATOM 923 C CA . TRP A 1 124 ? 3.609 -15.096 -14.917 1.00 88.00 124 TRP A CA 1
ATOM 924 C C . TRP A 1 124 ? 5.113 -15.081 -14.571 1.00 88.00 124 TRP A C 1
ATOM 926 O O . TRP A 1 124 ? 5.470 -15.412 -13.437 1.00 88.00 124 TRP A O 1
ATOM 936 N N . PRO A 1 125 ? 6.029 -14.656 -15.467 1.00 88.62 125 PRO A N 1
ATOM 937 C CA . PRO A 1 125 ? 7.440 -14.521 -15.102 1.00 88.62 125 PRO A CA 1
ATOM 938 C C . PRO A 1 125 ? 7.680 -13.461 -14.013 1.00 88.62 125 PRO A C 1
ATOM 940 O O . PRO A 1 125 ? 8.593 -13.618 -13.199 1.00 88.62 125 PRO A O 1
ATOM 943 N N . LYS A 1 126 ? 6.854 -12.408 -13.945 1.00 93.31 126 LYS A N 1
ATOM 944 C CA . LYS A 1 126 ? 6.958 -11.3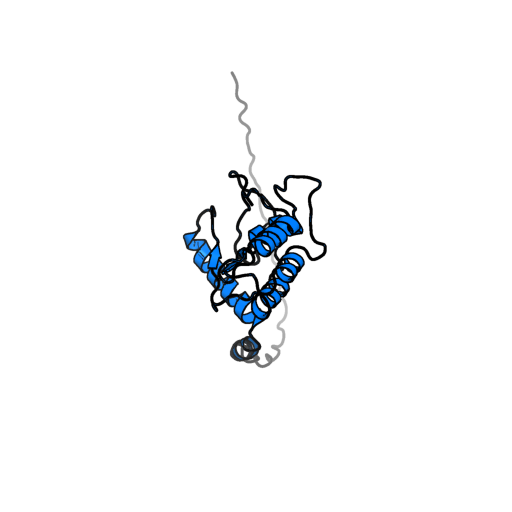72 -12.905 1.00 93.31 126 LYS A CA 1
ATOM 945 C C . LYS A 1 126 ? 6.504 -11.865 -11.531 1.00 93.31 126 LYS A C 1
ATOM 947 O O . LYS A 1 126 ? 7.071 -11.425 -10.535 1.00 93.31 126 LYS A O 1
ATOM 952 N N . THR A 1 127 ? 5.596 -12.842 -11.447 1.00 94.56 127 THR A N 1
ATOM 953 C CA . THR A 1 127 ? 5.163 -13.456 -10.181 1.00 94.56 127 THR A CA 1
ATOM 954 C C . THR A 1 127 ? 6.350 -13.990 -9.383 1.00 94.56 127 THR A C 1
ATOM 956 O O . THR A 1 127 ? 6.451 -13.725 -8.187 1.00 94.56 127 THR A O 1
ATOM 959 N N . ALA A 1 128 ? 7.295 -14.680 -10.029 1.00 94.25 128 ALA A N 1
ATOM 960 C CA . ALA A 1 128 ? 8.480 -15.210 -9.353 1.00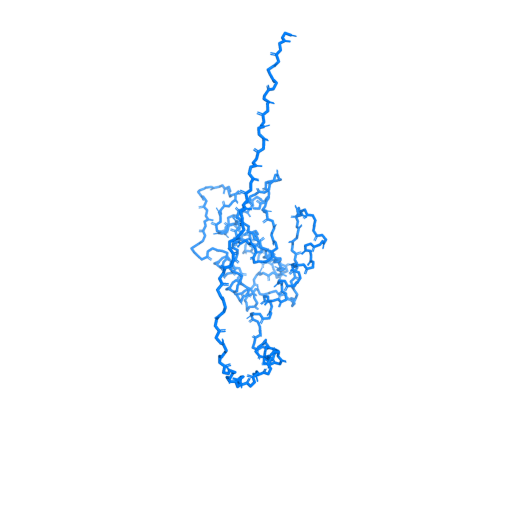 94.25 128 ALA A CA 1
ATOM 961 C C . ALA A 1 128 ? 9.380 -14.095 -8.789 1.00 94.25 128 ALA A C 1
ATOM 963 O O . ALA A 1 128 ? 9.868 -14.191 -7.659 1.00 94.25 128 ALA A O 1
ATOM 964 N N . ALA A 1 129 ? 9.575 -13.016 -9.554 1.00 94.62 129 ALA A N 1
ATOM 965 C CA . ALA A 1 129 ? 10.338 -11.854 -9.107 1.00 94.62 129 ALA A CA 1
ATOM 966 C C . ALA A 1 129 ? 9.634 -11.134 -7.945 1.00 94.62 129 ALA A C 1
ATOM 968 O O . ALA A 1 129 ? 10.274 -10.824 -6.938 1.00 94.62 129 ALA A O 1
ATOM 969 N N . CYS A 1 130 ? 8.317 -10.942 -8.040 1.00 96.38 130 CYS A N 1
ATOM 970 C CA . CYS A 1 130 ? 7.526 -10.331 -6.982 1.00 96.38 130 CYS A CA 1
AT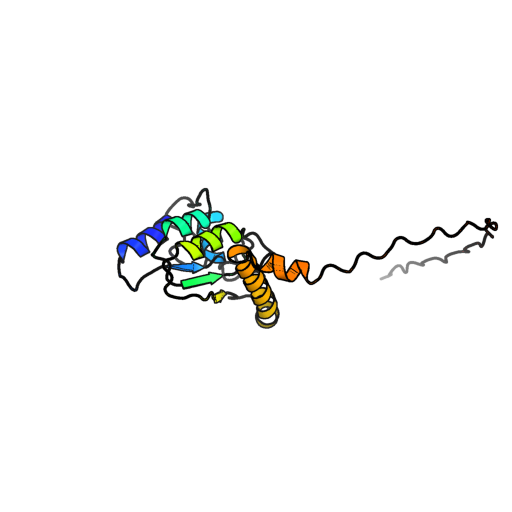OM 971 C C . CYS A 1 130 ? 7.524 -11.183 -5.711 1.00 96.38 130 CYS A C 1
ATOM 973 O O . CYS A 1 130 ? 7.729 -10.653 -4.626 1.00 96.38 130 CYS A O 1
ATOM 975 N N . LYS A 1 131 ? 7.400 -12.510 -5.819 1.00 95.94 131 LYS A N 1
ATOM 976 C CA . LYS A 1 131 ? 7.487 -13.401 -4.656 1.00 95.94 131 LYS A CA 1
ATOM 977 C C . LYS A 1 131 ? 8.828 -13.263 -3.938 1.00 95.94 131 LYS A C 1
ATOM 979 O O . LYS A 1 131 ? 8.856 -13.142 -2.717 1.00 95.94 131 LYS A O 1
ATOM 984 N N . LYS A 1 132 ? 9.933 -13.209 -4.688 1.00 95.69 132 LYS A N 1
ATOM 985 C CA . LYS A 1 132 ? 11.267 -12.972 -4.119 1.00 95.69 132 LYS A CA 1
ATOM 986 C C . LYS A 1 132 ? 11.358 -11.612 -3.417 1.00 95.69 132 LYS A C 1
ATOM 988 O O . LYS A 1 132 ? 11.938 -11.537 -2.338 1.00 95.69 132 LYS A O 1
ATOM 993 N N . GLY A 1 133 ? 10.797 -10.559 -4.010 1.00 95.44 133 GLY A N 1
ATOM 994 C CA . GLY A 1 133 ? 10.745 -9.230 -3.395 1.00 95.44 133 GLY A CA 1
ATOM 995 C C . GLY A 1 133 ? 9.914 -9.209 -2.109 1.00 95.44 133 GLY A C 1
ATOM 996 O O . GLY A 1 133 ? 10.382 -8.713 -1.089 1.00 95.44 133 GLY A O 1
ATOM 997 N N . ALA A 1 134 ? 8.735 -9.832 -2.119 1.00 96.00 134 ALA A N 1
ATOM 998 C CA . ALA A 1 134 ? 7.888 -9.979 -0.939 1.00 96.00 134 ALA A CA 1
ATOM 999 C C . ALA A 1 134 ? 8.609 -10.733 0.191 1.00 96.00 134 ALA A C 1
ATOM 1001 O O . ALA A 1 134 ? 8.576 -10.292 1.337 1.00 96.00 134 ALA A O 1
ATOM 1002 N N . ASP A 1 135 ? 9.339 -11.808 -0.125 1.00 95.69 135 ASP A N 1
ATOM 1003 C CA . ASP A 1 135 ? 10.138 -12.547 0.861 1.00 95.69 135 ASP A CA 1
ATOM 1004 C C . ASP A 1 135 ? 11.260 -11.690 1.462 1.00 95.69 135 ASP A C 1
ATOM 1006 O O . ASP A 1 135 ? 11.524 -11.755 2.664 1.00 95.69 135 ASP A O 1
ATOM 1010 N N . GLN A 1 136 ? 11.916 -10.864 0.644 1.00 95.56 136 GLN A N 1
ATOM 1011 C CA . GLN A 1 136 ? 12.945 -9.932 1.107 1.00 95.56 136 GLN A CA 1
ATOM 1012 C C . GLN A 1 136 ? 12.362 -8.847 2.014 1.00 95.56 136 GLN A C 1
ATOM 1014 O O . GLN A 1 136 ? 12.964 -8.533 3.039 1.00 95.56 136 GLN A O 1
ATOM 1019 N N . LEU A 1 137 ? 11.191 -8.306 1.669 1.00 94.69 137 LEU A N 1
ATOM 1020 C CA . LEU A 1 137 ? 10.475 -7.335 2.494 1.00 94.69 137 LEU A CA 1
ATOM 1021 C C . LEU A 1 137 ? 10.046 -7.955 3.823 1.00 94.69 137 LEU A C 1
ATOM 1023 O O . LEU A 1 137 ? 10.341 -7.389 4.872 1.00 94.69 137 LEU A O 1
ATOM 1027 N N . ASN A 1 138 ? 9.452 -9.149 3.792 1.00 93.75 138 ASN A N 1
ATOM 1028 C CA . ASN A 1 138 ? 9.078 -9.912 4.981 1.00 93.75 138 ASN A CA 1
ATOM 1029 C C . ASN A 1 138 ? 10.287 -10.140 5.906 1.00 93.75 138 ASN A C 1
ATOM 1031 O O . ASN A 1 138 ? 10.249 -9.857 7.105 1.00 93.75 138 ASN A O 1
ATOM 1035 N N . ALA A 1 139 ? 11.413 -10.571 5.332 1.00 93.31 139 ALA A N 1
ATOM 1036 C CA . ALA A 1 139 ? 12.655 -10.761 6.068 1.00 93.31 139 ALA A CA 1
ATOM 1037 C C . ALA A 1 139 ? 13.246 -9.445 6.601 1.00 93.31 139 ALA A C 1
ATOM 1039 O O . ALA A 1 139 ? 13.872 -9.451 7.655 1.00 93.31 139 ALA A O 1
ATOM 1040 N N . LEU A 1 140 ? 13.063 -8.319 5.913 1.00 90.94 140 LEU A N 1
ATOM 1041 C CA . LEU A 1 140 ? 13.540 -7.012 6.364 1.00 90.94 140 LEU A CA 1
ATOM 1042 C C . LEU A 1 140 ? 12.727 -6.474 7.549 1.00 90.94 140 LEU A C 1
ATOM 1044 O O . LEU A 1 140 ? 13.299 -5.884 8.464 1.00 90.94 140 LEU A O 1
ATOM 1048 N N . ILE A 1 141 ? 11.405 -6.654 7.533 1.00 90.69 141 ILE A N 1
ATOM 1049 C CA . ILE A 1 141 ? 10.521 -6.096 8.565 1.00 90.69 141 ILE A CA 1
ATOM 1050 C C . ILE A 1 141 ? 10.427 -6.986 9.814 1.00 90.69 141 ILE A C 1
ATOM 1052 O O . ILE A 1 141 ? 10.284 -6.455 10.912 1.00 90.69 141 ILE A O 1
ATOM 1056 N N . HIS A 1 142 ? 10.563 -8.311 9.669 1.00 84.44 142 HIS A N 1
ATOM 1057 C CA . HIS A 1 142 ? 10.471 -9.272 10.781 1.00 84.44 142 HIS A CA 1
ATOM 1058 C C . HIS A 1 142 ? 11.801 -9.940 11.138 1.00 84.44 142 HIS A C 1
ATOM 1060 O O . HIS A 1 142 ? 11.932 -10.582 12.181 1.00 84.44 142 HIS A O 1
ATOM 1066 N N . GLY A 1 143 ? 12.817 -9.813 10.287 1.00 69.25 143 GLY A N 1
ATOM 1067 C CA . GLY A 1 143 ? 14.074 -10.516 10.459 1.00 69.25 143 GLY A CA 1
ATOM 1068 C C . GLY A 1 143 ? 15.142 -9.715 11.196 1.00 69.25 143 GLY A C 1
ATOM 1069 O O . GLY A 1 143 ? 16.011 -9.115 10.575 1.00 69.25 143 GLY A O 1
ATOM 1070 N N . ASN A 1 144 ? 15.266 -9.979 12.498 1.00 53.44 144 ASN A N 1
ATOM 1071 C CA . ASN A 1 144 ? 16.589 -10.195 13.109 1.00 53.44 144 ASN A CA 1
ATOM 1072 C C . ASN A 1 144 ? 17.257 -11.514 12.609 1.00 53.44 144 ASN A C 1
ATOM 1074 O O . ASN A 1 144 ? 18.344 -11.880 13.052 1.00 53.44 144 ASN A O 1
ATOM 1078 N N . GLY A 1 145 ? 16.628 -12.251 11.678 1.00 50.16 145 GLY A N 1
ATOM 1079 C CA . GLY A 1 145 ? 17.044 -13.578 11.199 1.00 50.16 145 GLY A CA 1
ATOM 1080 C C . GLY A 1 145 ? 17.984 -13.618 9.983 1.00 50.16 145 GLY A C 1
ATOM 1081 O O . GLY A 1 145 ? 18.666 -14.623 9.785 1.00 50.16 145 GLY A O 1
ATOM 1082 N N . VAL A 1 146 ? 18.109 -12.544 9.190 1.00 46.72 146 VAL A N 1
ATOM 1083 C CA . VAL A 1 146 ? 19.010 -12.536 8.010 1.00 46.72 146 VAL A CA 1
ATOM 1084 C C . VAL A 1 146 ? 20.480 -12.362 8.413 1.00 46.72 146 VAL A C 1
ATOM 1086 O O . VAL A 1 146 ? 21.373 -12.887 7.746 1.00 46.72 146 VAL A O 1
ATOM 1089 N N . ALA A 1 147 ? 20.760 -11.738 9.563 1.00 42.69 147 ALA A N 1
ATOM 1090 C CA . ALA A 1 147 ? 22.120 -11.630 10.097 1.00 42.69 147 ALA A CA 1
ATOM 1091 C C . ALA A 1 147 ? 22.759 -13.005 10.398 1.00 42.69 147 ALA A C 1
ATOM 1093 O O . ALA A 1 147 ? 23.982 -13.149 10.320 1.00 42.69 147 ALA A O 1
ATOM 1094 N N . LYS A 1 148 ? 21.948 -14.039 10.683 1.00 41.56 148 LYS A N 1
ATOM 1095 C CA . LYS A 1 148 ? 22.429 -15.416 10.896 1.00 41.56 148 LYS A CA 1
ATOM 1096 C C . LYS A 1 148 ? 22.746 -16.137 9.579 1.00 41.56 148 LYS A C 1
ATOM 1098 O O . LYS A 1 148 ? 23.743 -16.849 9.514 1.00 41.56 148 LYS A O 1
ATOM 1103 N N . ALA A 1 149 ? 21.973 -15.899 8.517 1.00 43.28 149 ALA A N 1
ATOM 1104 C CA . ALA A 1 149 ? 22.226 -16.486 7.198 1.00 43.28 149 ALA A CA 1
ATOM 1105 C C . ALA A 1 149 ? 23.373 -15.785 6.439 1.00 43.28 149 ALA A C 1
ATOM 1107 O O . ALA A 1 149 ? 24.159 -16.443 5.759 1.00 43.28 149 ALA A O 1
ATOM 1108 N N . ALA A 1 150 ? 23.536 -14.466 6.603 1.00 44.03 150 ALA A N 1
ATOM 1109 C CA . ALA A 1 150 ? 24.629 -13.711 5.982 1.00 44.03 150 ALA A CA 1
ATOM 1110 C C . ALA A 1 150 ? 26.006 -14.028 6.602 1.00 44.03 150 ALA A C 1
ATOM 1112 O O . ALA A 1 150 ? 27.009 -14.049 5.889 1.00 44.03 150 ALA A O 1
ATOM 1113 N N . LYS A 1 151 ? 26.069 -14.367 7.902 1.00 41.84 151 LYS A N 1
ATOM 1114 C CA . LYS A 1 151 ? 27.309 -14.853 8.541 1.00 41.84 151 LYS A CA 1
ATOM 1115 C C . LYS A 1 151 ? 27.731 -16.256 8.085 1.00 41.84 151 LYS A C 1
ATOM 1117 O O . LYS A 1 151 ? 28.910 -16.574 8.187 1.00 41.84 151 LYS A O 1
ATOM 1122 N N . ALA A 1 152 ? 26.821 -17.064 7.536 1.00 45.81 152 ALA A N 1
ATOM 1123 C CA . ALA A 1 152 ? 27.134 -18.400 7.020 1.00 45.81 152 ALA A CA 1
ATOM 1124 C C . ALA A 1 152 ? 27.686 -18.399 5.577 1.00 45.81 152 ALA A C 1
ATOM 1126 O O . ALA A 1 152 ? 28.094 -19.444 5.078 1.00 45.81 152 ALA A O 1
ATOM 1127 N N . LYS A 1 153 ? 27.720 -17.239 4.898 1.00 46.59 153 LYS A N 1
ATOM 1128 C CA . LYS A 1 153 ? 28.197 -17.096 3.507 1.00 46.59 153 LYS A CA 1
ATOM 1129 C C . LYS A 1 153 ? 29.340 -16.091 3.317 1.00 46.59 153 LYS A C 1
ATOM 1131 O O . LYS A 1 153 ? 29.626 -15.701 2.187 1.00 46.59 153 LYS A O 1
ATOM 1136 N N . ALA A 1 154 ? 30.034 -15.694 4.384 1.00 38.00 154 ALA A N 1
ATOM 1137 C CA . ALA A 1 154 ? 31.285 -14.956 4.224 1.00 38.00 154 ALA A CA 1
ATOM 1138 C C . ALA A 1 154 ? 32.374 -15.910 3.684 1.00 38.00 154 ALA A C 1
ATOM 1140 O O . ALA A 1 154 ? 32.643 -16.932 4.319 1.00 38.00 154 ALA A O 1
ATOM 1141 N N . PRO A 1 155 ? 33.016 -15.623 2.536 1.00 43.25 155 PRO A N 1
ATOM 1142 C CA . PRO A 1 155 ? 34.131 -16.435 2.072 1.00 43.25 155 PRO A CA 1
ATOM 1143 C C . PRO A 1 155 ? 35.291 -16.301 3.063 1.00 43.25 155 PRO A C 1
ATOM 1145 O O . PRO A 1 155 ? 35.636 -15.194 3.488 1.00 43.25 155 PRO A O 1
ATOM 1148 N N . ALA A 1 156 ? 35.892 -17.435 3.428 1.00 50.22 156 ALA A N 1
ATOM 1149 C CA . ALA A 1 156 ? 37.097 -17.472 4.245 1.00 50.22 156 ALA A CA 1
ATOM 1150 C C . ALA A 1 156 ? 38.143 -16.500 3.673 1.00 50.22 156 ALA A C 1
ATOM 1152 O O . ALA A 1 156 ? 38.462 -16.541 2.480 1.00 50.22 156 ALA A O 1
ATOM 1153 N N . LYS A 1 157 ? 38.653 -15.602 4.527 1.00 44.06 157 LYS A N 1
ATOM 1154 C CA . LYS A 1 157 ? 39.722 -14.658 4.183 1.00 44.06 157 LYS A CA 1
ATOM 1155 C C . LYS A 1 157 ? 40.882 -15.435 3.552 1.00 44.06 157 LYS A C 1
ATOM 1157 O O . LYS A 1 157 ? 41.523 -16.240 4.223 1.00 44.06 157 LYS A O 1
ATOM 1162 N N . LYS A 1 158 ? 41.164 -15.186 2.268 1.00 47.66 158 LYS A N 1
ATOM 1163 C CA . LYS A 1 158 ? 42.390 -15.671 1.623 1.00 47.66 158 LYS A CA 1
ATOM 1164 C C . LYS A 1 158 ? 43.597 -15.071 2.347 1.00 47.66 158 LYS A C 1
ATOM 1166 O O . LYS A 1 158 ? 43.653 -13.861 2.567 1.00 47.66 158 LYS A O 1
ATOM 1171 N N . ALA A 1 159 ? 44.544 -15.932 2.710 1.00 47.66 159 ALA A N 1
ATOM 1172 C CA . ALA A 1 159 ? 45.818 -15.549 3.308 1.00 47.66 159 ALA A CA 1
ATOM 1173 C C . ALA A 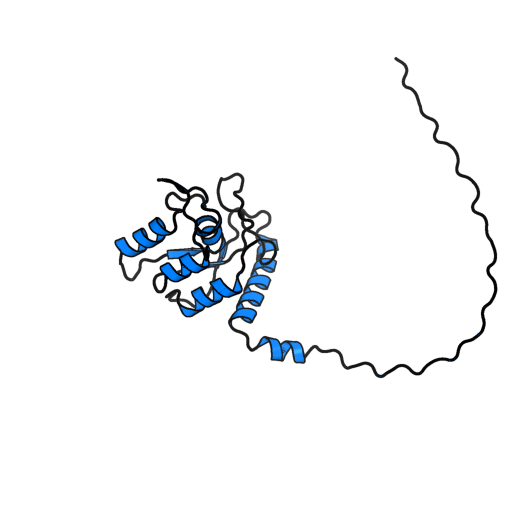1 159 ? 46.614 -14.618 2.365 1.00 47.66 159 ALA A C 1
ATOM 1175 O O . ALA A 1 159 ? 46.473 -14.725 1.141 1.00 47.66 159 ALA A O 1
ATOM 1176 N N . PRO A 1 160 ? 47.452 -13.707 2.895 1.00 39.75 160 PRO A N 1
ATOM 1177 C CA . PRO A 1 160 ? 48.168 -12.742 2.071 1.00 39.75 160 PRO A CA 1
ATOM 1178 C C . PRO A 1 160 ? 49.217 -13.432 1.187 1.00 39.75 160 PRO A C 1
ATOM 1180 O O . PRO A 1 160 ? 50.034 -14.229 1.651 1.00 39.75 160 PRO A O 1
ATOM 1183 N N . ALA A 1 161 ? 49.194 -13.104 -0.105 1.00 45.22 161 ALA A N 1
ATOM 1184 C CA . ALA A 1 161 ? 50.133 -13.614 -1.096 1.00 45.22 161 ALA A CA 1
ATOM 1185 C C . ALA A 1 161 ? 51.562 -13.102 -0.832 1.00 45.22 161 ALA A C 1
ATOM 1187 O O . ALA A 1 161 ? 51.793 -11.901 -0.666 1.00 45.22 161 ALA A O 1
ATOM 1188 N N . LYS A 1 162 ? 52.540 -14.018 -0.834 1.00 46.09 162 LYS A N 1
ATOM 1189 C CA . LYS A 1 162 ? 53.973 -13.694 -0.781 1.00 46.09 162 LYS A CA 1
ATOM 1190 C C . LYS A 1 162 ? 54.386 -12.924 -2.045 1.00 46.09 162 LYS A C 1
ATOM 1192 O O . LYS A 1 162 ? 54.113 -13.359 -3.160 1.00 46.09 162 LYS A O 1
ATOM 1197 N N . LYS A 1 163 ? 55.071 -11.789 -1.857 1.00 43.16 163 LYS A N 1
ATOM 1198 C CA . LYS A 1 163 ? 55.634 -10.942 -2.923 1.00 43.16 163 LYS A CA 1
ATOM 1199 C C . LYS A 1 163 ? 56.617 -11.736 -3.797 1.00 43.16 163 LYS A C 1
ATOM 1201 O O . LYS A 1 163 ? 57.652 -12.181 -3.305 1.00 43.16 163 LYS A O 1
ATOM 1206 N N . ALA A 1 164 ? 56.331 -11.846 -5.094 1.00 42.94 164 ALA A N 1
ATOM 1207 C CA . ALA A 1 164 ? 57.295 -12.295 -6.095 1.00 42.94 164 ALA A CA 1
ATOM 1208 C C . ALA A 1 164 ? 58.184 -11.118 -6.539 1.00 42.94 164 ALA A C 1
ATOM 1210 O O . ALA A 1 164 ? 57.694 -10.022 -6.818 1.00 42.94 164 ALA A O 1
ATOM 1211 N N . LYS A 1 165 ? 59.501 -11.347 -6.568 1.00 43.69 165 LYS A N 1
ATOM 1212 C CA . LYS A 1 165 ? 60.523 -10.380 -6.996 1.00 43.69 165 LYS A CA 1
ATOM 1213 C C . LYS A 1 165 ? 60.435 -10.123 -8.508 1.00 43.69 165 LYS A C 1
ATOM 1215 O O . LYS A 1 165 ? 60.223 -11.045 -9.290 1.00 43.69 165 LYS A O 1
ATOM 1220 N N . ALA A 1 166 ? 60.627 -8.863 -8.894 1.00 45.16 166 ALA A N 1
ATOM 1221 C CA . ALA A 1 166 ? 60.593 -8.381 -10.271 1.00 45.16 166 ALA A CA 1
ATOM 1222 C C . ALA A 1 166 ? 61.739 -8.944 -11.137 1.00 45.16 166 ALA A C 1
ATOM 1224 O O . ALA A 1 166 ? 62.875 -9.052 -10.676 1.00 45.16 166 ALA A O 1
ATOM 1225 N N . LYS A 1 167 ? 61.449 -9.219 -12.417 1.00 45.75 167 LYS A N 1
ATOM 1226 C CA . LYS A 1 167 ? 62.439 -9.407 -13.495 1.00 45.75 167 LYS A CA 1
ATOM 1227 C C . LYS A 1 167 ? 62.309 -8.274 -14.533 1.00 45.75 167 LYS A C 1
ATOM 1229 O O . LYS A 1 167 ? 61.206 -7.752 -14.707 1.00 45.75 167 LYS A O 1
ATOM 1234 N N . PRO A 1 168 ? 63.412 -7.858 -15.184 1.00 44.03 168 PRO A N 1
ATOM 1235 C CA . PRO A 1 168 ? 63.488 -6.586 -15.900 1.00 44.03 168 PRO A CA 1
ATOM 1236 C C . PRO A 1 168 ? 62.875 -6.614 -17.310 1.00 44.03 168 PRO A C 1
ATOM 1238 O O . PRO A 1 168 ? 62.757 -7.653 -17.954 1.00 44.03 168 PRO A O 1
ATOM 1241 N N . LYS A 1 169 ? 62.491 -5.410 -17.752 1.00 48.56 169 LYS A N 1
ATOM 1242 C CA . LYS A 1 169 ? 61.768 -5.058 -18.984 1.00 48.56 169 LYS A CA 1
ATOM 1243 C C . LYS A 1 169 ? 62.557 -5.355 -20.269 1.00 48.56 169 LYS A C 1
ATOM 1245 O O . LYS A 1 169 ? 63.715 -4.960 -20.380 1.00 48.56 169 LYS A O 1
ATOM 1250 N N . ALA A 1 170 ? 61.872 -5.892 -21.282 1.00 43.06 170 ALA A N 1
ATOM 1251 C CA . ALA A 1 170 ? 62.305 -5.880 -22.684 1.00 43.06 170 ALA A CA 1
ATOM 1252 C C . ALA A 1 170 ? 61.503 -4.839 -23.501 1.00 43.06 170 ALA A C 1
ATOM 1254 O O . ALA A 1 170 ? 60.321 -4.611 -23.244 1.00 43.06 170 ALA A O 1
ATOM 1255 N N . LYS A 1 171 ? 62.188 -4.174 -24.444 1.00 47.50 171 LYS A N 1
ATOM 1256 C CA . LYS A 1 171 ? 61.751 -3.016 -25.258 1.00 47.50 171 LYS A CA 1
ATOM 1257 C C . LYS A 1 171 ? 60.585 -3.318 -26.227 1.00 47.50 171 LYS A C 1
ATOM 1259 O O . LYS A 1 171 ? 60.457 -4.455 -26.674 1.00 47.50 171 LYS A O 1
ATOM 1264 N N . PRO A 1 172 ? 59.799 -2.300 -26.643 1.00 43.94 172 PRO A N 1
ATOM 1265 C CA . PRO A 1 172 ? 58.694 -2.483 -27.581 1.00 43.94 172 PRO A CA 1
ATOM 1266 C C . PRO A 1 172 ? 59.156 -2.455 -29.048 1.00 43.94 172 PRO A C 1
ATOM 1268 O O . PRO A 1 172 ? 59.878 -1.550 -29.471 1.00 43.94 172 PRO A O 1
ATOM 1271 N N . ALA A 1 173 ? 58.676 -3.414 -29.843 1.00 43.75 173 ALA A N 1
ATOM 1272 C CA . ALA A 1 173 ? 58.786 -3.400 -31.298 1.00 43.75 173 ALA A CA 1
ATOM 1273 C C . ALA A 1 173 ? 57.548 -2.736 -31.928 1.00 43.75 173 ALA A C 1
ATOM 1275 O O . ALA A 1 173 ? 56.411 -3.139 -31.684 1.00 43.75 173 ALA A O 1
ATOM 1276 N N . LYS A 1 174 ? 57.791 -1.717 -32.761 1.00 49.34 174 LYS A N 1
ATOM 1277 C CA . LYS A 1 174 ? 56.810 -1.061 -33.639 1.00 49.34 174 LYS A CA 1
ATOM 1278 C C . LYS A 1 174 ? 56.242 -2.062 -34.653 1.00 49.34 174 LYS A C 1
ATOM 1280 O O . LYS A 1 174 ? 57.018 -2.700 -35.361 1.00 49.34 174 LYS A O 1
ATOM 1285 N N . LYS A 1 175 ? 54.918 -2.089 -34.841 1.00 45.22 175 LYS A N 1
ATOM 1286 C CA . LYS A 1 175 ? 54.306 -2.523 -36.108 1.00 45.22 175 LYS A CA 1
ATOM 1287 C C . LYS A 1 175 ? 53.192 -1.573 -36.537 1.00 45.22 175 LYS A C 1
ATOM 1289 O O . LYS A 1 175 ? 52.349 -1.164 -35.748 1.00 45.22 175 LYS A O 1
ATOM 1294 N N . ALA A 1 176 ? 53.288 -1.205 -37.808 1.00 45.28 176 ALA A N 1
ATOM 1295 C CA . ALA A 1 176 ? 52.477 -0.246 -38.531 1.00 45.28 176 ALA A CA 1
ATOM 1296 C C . ALA A 1 176 ? 51.103 -0.816 -38.912 1.00 45.28 176 ALA A C 1
ATOM 1298 O O . ALA A 1 176 ? 51.007 -1.973 -39.317 1.00 45.28 176 ALA A O 1
ATOM 1299 N N . ALA A 1 177 ? 50.070 0.027 -38.874 1.00 44.53 177 ALA A N 1
ATOM 1300 C CA . ALA A 1 177 ? 48.787 -0.230 -39.520 1.00 44.53 177 ALA A CA 1
ATOM 1301 C C . ALA A 1 177 ? 48.702 0.595 -40.815 1.00 44.53 177 ALA A C 1
ATOM 1303 O O . ALA A 1 177 ? 48.747 1.825 -40.787 1.00 44.53 177 ALA A O 1
ATOM 1304 N N . LYS A 1 178 ? 48.615 -0.098 -41.956 1.00 46.09 178 LYS A N 1
ATOM 1305 C CA . LYS A 1 178 ? 48.398 0.478 -43.288 1.00 46.09 178 LYS A CA 1
ATOM 1306 C C . LYS A 1 178 ? 46.894 0.557 -43.604 1.00 46.09 178 LYS A C 1
ATOM 1308 O O . LYS A 1 178 ? 46.185 -0.433 -43.486 1.00 46.09 178 LYS A O 1
ATOM 1313 N N . SER A 1 179 ? 46.481 1.751 -44.038 1.00 43.41 179 SER A N 1
ATOM 1314 C CA . SER A 1 179 ? 45.495 2.096 -45.086 1.00 43.41 179 SER A CA 1
ATOM 1315 C C . SER A 1 179 ? 44.099 1.437 -45.133 1.00 43.41 179 SER A C 1
ATOM 1317 O O . SER A 1 179 ? 43.945 0.283 -45.522 1.00 43.41 179 SER A O 1
ATOM 1319 N N . LYS A 1 180 ? 43.069 2.278 -44.933 1.00 53.97 180 LYS A N 1
ATOM 1320 C CA . LYS A 1 180 ? 41.688 2.133 -45.449 1.00 53.97 180 LYS A CA 1
ATOM 1321 C C . LYS A 1 180 ? 41.622 2.331 -46.976 1.00 53.97 180 LYS A C 1
ATOM 1323 O O . LYS A 1 180 ? 42.326 3.208 -47.479 1.00 53.97 180 LYS A O 1
ATOM 1328 N N . PRO A 1 181 ? 40.648 1.716 -47.675 1.00 51.84 181 PRO A N 1
ATOM 1329 C CA . PRO A 1 181 ? 40.121 2.265 -48.921 1.00 51.84 181 PRO A CA 1
ATOM 1330 C C . PRO A 1 181 ? 38.642 2.703 -48.833 1.00 51.84 181 PRO A C 1
ATOM 1332 O O . PRO A 1 181 ? 37.752 1.942 -48.474 1.00 51.84 181 PRO A O 1
ATOM 1335 N N . LYS A 1 182 ? 38.453 3.981 -49.189 1.00 44.59 182 LYS A N 1
ATOM 1336 C CA . LYS A 1 182 ? 37.360 4.671 -49.910 1.00 44.59 182 LYS A CA 1
ATOM 1337 C C . LYS A 1 182 ? 35.967 4.016 -50.007 1.00 44.59 182 LYS A C 1
ATOM 1339 O O . LYS A 1 182 ? 35.765 3.059 -50.747 1.00 44.59 182 LYS A O 1
ATOM 1344 N N . ALA A 1 183 ? 34.974 4.711 -49.444 1.00 44.25 183 ALA A N 1
ATOM 1345 C CA . ALA A 1 183 ? 33.578 4.657 -49.875 1.00 44.25 183 ALA A CA 1
ATOM 1346 C C . ALA A 1 183 ? 33.390 5.448 -51.188 1.00 44.25 183 ALA A C 1
ATOM 1348 O O . ALA A 1 183 ? 33.859 6.582 -51.302 1.00 44.25 183 ALA A O 1
ATOM 1349 N N . LYS A 1 184 ? 32.698 4.866 -52.176 1.00 49.66 184 LYS A N 1
ATOM 1350 C CA . LYS A 1 184 ? 32.159 5.577 -53.347 1.00 49.66 184 LYS A CA 1
ATOM 1351 C C . LYS A 1 184 ? 30.646 5.711 -53.177 1.00 49.66 184 LYS A C 1
ATOM 1353 O O . LYS A 1 184 ? 29.944 4.707 -53.096 1.00 49.66 184 LYS A O 1
ATOM 1358 N N . ALA A 1 185 ? 30.166 6.950 -53.143 1.00 48.09 185 ALA A N 1
ATOM 1359 C CA . ALA A 1 185 ? 28.754 7.292 -53.213 1.00 48.09 185 ALA A CA 1
ATOM 1360 C C . ALA A 1 185 ? 28.208 7.006 -54.625 1.00 48.09 185 ALA A C 1
ATOM 1362 O O . ALA A 1 185 ? 28.805 7.422 -55.619 1.00 48.09 185 ALA A O 1
ATOM 1363 N N . LYS A 1 186 ? 27.069 6.311 -54.715 1.00 50.41 186 LYS A N 1
ATOM 1364 C CA . LYS A 1 186 ? 26.238 6.254 -55.924 1.00 50.41 186 LYS A CA 1
ATOM 1365 C C . LYS A 1 186 ? 25.182 7.353 -55.828 1.00 50.41 186 LYS A C 1
ATOM 1367 O O . LYS A 1 186 ? 24.288 7.277 -54.991 1.00 50.41 186 LYS A O 1
ATOM 1372 N N . ALA A 1 187 ? 25.289 8.353 -56.696 1.00 53.47 187 ALA A N 1
ATOM 1373 C CA . ALA A 1 187 ? 24.210 9.287 -56.984 1.00 53.47 187 ALA A CA 1
ATOM 1374 C C . ALA A 1 187 ? 23.163 8.597 -57.877 1.00 53.47 187 ALA A C 1
ATOM 1376 O O . ALA A 1 187 ? 23.505 8.026 -58.914 1.00 53.47 187 ALA A O 1
ATOM 1377 N N . LYS A 1 188 ? 21.896 8.646 -57.454 1.00 49.06 188 LYS A N 1
ATOM 1378 C CA . LYS A 1 188 ? 20.718 8.312 -58.264 1.00 49.06 188 LYS A CA 1
ATOM 1379 C C . LYS A 1 188 ? 20.569 9.340 -59.394 1.00 49.06 188 LYS A C 1
ATOM 1381 O O . LYS A 1 188 ? 20.688 10.538 -59.149 1.00 49.06 188 LYS A O 1
ATOM 1386 N N . LYS A 1 189 ? 20.261 8.878 -60.607 1.00 55.94 189 LYS A N 1
ATOM 1387 C CA . LYS A 1 189 ? 19.735 9.700 -61.704 1.00 55.94 189 LYS A CA 1
ATOM 1388 C C . LYS A 1 189 ? 18.426 9.077 -62.190 1.00 55.94 189 LYS A C 1
ATOM 1390 O O . LYS A 1 189 ? 18.459 7.914 -62.571 1.00 55.94 189 LYS A O 1
ATOM 1395 N N . LYS A 1 190 ? 17.405 9.942 -62.204 1.00 49.62 190 LYS A N 1
ATOM 1396 C CA . LYS A 1 190 ? 16.131 9.935 -62.942 1.00 49.62 190 LYS A CA 1
ATOM 1397 C C . LYS A 1 190 ? 15.164 8.790 -62.673 1.00 49.62 190 LYS A C 1
ATOM 1399 O O . LYS A 1 190 ? 15.465 7.647 -63.060 1.00 49.62 190 LYS A O 1
#

Nearest PDB structures (foldseek):
  3p6l-assembly1_A  TM=7.029E-01  e=2.698E-04  Parabacteroides distasonis ATCC 8503

Mean predicted aligned error: 12.8 Å

Sequence (190 aa):
PGFVFNRPSDIVSIVEAVGAKNFGAMYDTCHAYMCAVVGARQSGGAPETSKGGMLDLAQKLRGRINAIQIIDCDGELNEHGTSTHKVFGTAKIDFPPVLKELSANSGCPHDWWTIDLCFEDGAWPKTAACKKGADQLNALIHGNGVAKAAKAKAPAKKAPAKKAKAKPKAKPAKKAAKSKPKAKAKAKKK

pLDDT: mean 82.28, std 21.05, range [38.0, 98.31]

Solvent-accessible surface area (backbone atoms only — not comparable to full-atom values): 11640 Å² total; per-residue (Å²): 58,76,53,83,72,26,35,56,66,55,50,50,51,53,52,56,71,65,66,42,95,92,58,55,43,70,47,36,49,36,49,36,35,22,15,15,57,68,23,35,65,44,71,96,62,81,72,46,59,40,96,62,17,37,45,47,51,54,63,74,36,51,60,36,22,58,43,49,34,46,40,19,21,71,77,47,67,44,98,84,56,25,56,42,56,40,55,57,92,74,52,68,66,76,52,69,68,40,53,48,48,47,72,75,37,18,58,44,88,65,95,73,75,42,76,58,52,70,93,36,84,66,41,73,74,47,48,60,54,32,52,53,36,51,52,52,49,52,41,65,74,71,36,85,58,55,69,64,59,57,66,75,66,63,76,78,81,77,76,85,79,81,86,79,83,87,80,87,88,81,86,88,81,88,80,86,85,83,82,87,84,83,89,79,85,83,81,88,78,135

Foldseek 3Di:
DPDQALALVSQLVVLVVVVDPPAADAAEQQSQQLRAVVLAPHDDDDRHHDPVGSQVSLVSRFLRHAAYEYFAFQNDADPVRHTATDQPPPHDDPPQSNVLSCVVTNNHPDDDHHYDQPPPPPVPVSVVSNVVNVVVSVCVNPDVPVVVVVVVPDPDDDDDDDDDDDDDDDDDDDDDDDDDDDDDDDDDDD